Protein AF-A0A5A8D5P6-F1 (afdb_monomer)

Organism: Cafeteria roenbergensis (NCBI:txid33653)

Secondary structure (DSSP, 8-state):
--------------HHHHHHHHHHHHTT--HHHHHHHHHHHHHHHHHHHHHHHHHHHHHHHHHHHHHHHHHHHHHHHHHHHHHHHHHHHHHHHHHHHHHHHTT-----TTTHHHHHHHHTTTTTS---PPPPTT---------HHHHHHHHHHHHHHHHHHHHHHHHH-------EEEETTEEEETTEEE-TT-EEEEEETTTTEEEEEEEEEE-SSEEEEE-TTS-EEEEEHHHHHTTSEEEEETT---------------

Nearest PDB structures (foldseek):
  2xk0-assembly1_A  TM=7.389E-01  e=1.026E-01  Drosophila melanogaster
  7uwz-assembly1_A  TM=6.889E-01  e=9.667E-02  synthetic construct
  5i0i-assembly2_B  TM=6.981E-01  e=3.772E-01  Homo sapiens
  7t56-assembly1_B  TM=5.886E-01  e=3.158E-01  Acetivibrio thermocellus

Structure (mmCIF, N/CA/C/O backbone):
data_AF-A0A5A8D5P6-F1
#
_entry.id   AF-A0A5A8D5P6-F1
#
loop_
_atom_site.group_PDB
_atom_site.id
_atom_site.type_symbol
_atom_site.label_atom_id
_atom_site.label_alt_id
_atom_site.label_comp_id
_atom_site.label_asym_id
_atom_site.label_entity_id
_atom_site.label_seq_id
_atom_site.pdbx_PDB_ins_code
_atom_site.Cartn_x
_atom_site.Cartn_y
_atom_site.Cartn_z
_atom_site.occupancy
_atom_site.B_iso_or_equiv
_atom_site.auth_seq_id
_atom_site.auth_comp_id
_atom_site.auth_asym_id
_atom_site.auth_atom_id
_atom_site.pdbx_PDB_model_num
ATOM 1 N N . MET A 1 1 ? -20.744 41.069 75.148 1.00 40.16 1 MET A N 1
ATOM 2 C CA . MET A 1 1 ? -20.136 40.274 74.063 1.00 40.16 1 MET A CA 1
ATOM 3 C C . MET A 1 1 ? -21.195 39.304 73.574 1.00 40.16 1 MET A C 1
ATOM 5 O O . MET A 1 1 ? -21.496 38.358 74.284 1.00 40.16 1 MET A O 1
ATOM 9 N N . ALA A 1 2 ? -21.846 39.618 72.454 1.00 38.25 2 ALA A N 1
ATOM 10 C CA . ALA A 1 2 ? -22.869 38.768 71.854 1.00 38.25 2 ALA A CA 1
ATOM 11 C C . ALA A 1 2 ? -22.191 37.847 70.833 1.00 38.25 2 ALA A C 1
ATOM 13 O O . ALA A 1 2 ? -21.576 38.337 69.888 1.00 38.25 2 ALA A O 1
ATOM 14 N N . ALA A 1 3 ? -22.262 36.538 71.062 1.00 41.44 3 ALA A N 1
ATOM 15 C CA . ALA A 1 3 ? -21.893 35.532 70.080 1.00 41.44 3 ALA A CA 1
ATOM 16 C C . ALA A 1 3 ? -23.121 35.284 69.195 1.00 41.44 3 ALA A C 1
ATOM 18 O O . ALA A 1 3 ? -24.147 34.816 69.685 1.00 41.44 3 ALA A O 1
ATOM 19 N N . ALA A 1 4 ? -23.030 35.657 67.920 1.00 44.56 4 ALA A N 1
ATOM 20 C CA . ALA A 1 4 ? -23.986 35.235 66.909 1.00 44.56 4 ALA A CA 1
ATOM 21 C C . ALA A 1 4 ? -23.715 33.754 66.608 1.00 44.56 4 ALA A C 1
ATOM 23 O O . ALA A 1 4 ? -22.616 33.400 66.182 1.00 44.56 4 ALA A O 1
ATOM 24 N N . SER A 1 5 ? -24.686 32.894 66.907 1.00 46.31 5 SER A N 1
ATOM 25 C CA . SER A 1 5 ? -24.681 31.491 66.516 1.00 46.31 5 SER A CA 1
ATOM 26 C C . SER A 1 5 ? -25.041 31.396 65.038 1.00 46.31 5 SER A C 1
ATOM 28 O O . SER A 1 5 ? -26.172 31.657 64.636 1.00 46.31 5 SER A O 1
ATOM 30 N N . ASP A 1 6 ? -24.043 31.034 64.242 1.00 49.25 6 ASP A N 1
ATOM 31 C CA . ASP A 1 6 ? -24.182 30.665 62.839 1.00 49.25 6 ASP A CA 1
ATOM 32 C C . ASP A 1 6 ? -24.833 29.272 62.795 1.00 49.25 6 ASP A C 1
ATOM 34 O O . ASP A 1 6 ? -24.172 28.240 62.906 1.00 49.25 6 ASP A O 1
ATOM 38 N N . ALA A 1 7 ? -26.166 29.250 62.793 1.00 45.84 7 ALA A N 1
ATOM 39 C CA . ALA A 1 7 ? -26.950 28.040 62.605 1.00 45.84 7 ALA A CA 1
ATOM 40 C C . ALA A 1 7 ? -27.028 27.760 61.101 1.00 45.84 7 ALA A C 1
ATOM 42 O O . ALA A 1 7 ? -27.891 28.282 60.397 1.00 45.84 7 ALA A O 1
ATOM 43 N N . THR A 1 8 ? -26.096 26.952 60.604 1.00 46.91 8 THR A N 1
ATOM 44 C CA . THR A 1 8 ? -26.227 26.268 59.317 1.00 46.91 8 THR A CA 1
ATOM 45 C C . THR A 1 8 ? -27.379 25.272 59.419 1.00 46.91 8 THR A C 1
ATOM 47 O O . THR A 1 8 ? -27.214 24.167 59.935 1.00 46.91 8 THR A O 1
ATOM 50 N N . ASP A 1 9 ? -28.555 25.715 58.988 1.00 46.59 9 ASP A N 1
ATOM 51 C CA . ASP A 1 9 ? -29.772 24.919 58.852 1.00 46.59 9 ASP A CA 1
ATOM 52 C C . ASP A 1 9 ? -29.604 24.020 57.614 1.00 46.59 9 ASP A C 1
ATOM 54 O O . ASP A 1 9 ? -29.815 24.446 56.476 1.00 46.59 9 ASP A O 1
ATOM 58 N N . GLU A 1 10 ? -29.096 22.800 57.811 1.00 53.38 10 GLU A N 1
ATOM 59 C CA . GLU A 1 10 ? -29.098 21.791 56.751 1.00 53.38 10 GLU A CA 1
ATOM 60 C C . GLU A 1 10 ? -30.541 21.311 56.533 1.00 53.38 10 GLU A C 1
ATOM 62 O O . GLU A 1 10 ? -31.195 20.898 57.498 1.00 53.38 10 GLU A O 1
ATOM 67 N N . PRO A 1 11 ? -31.069 21.359 55.296 1.00 58.59 11 PRO A N 1
ATOM 68 C CA . PRO A 1 11 ? -32.430 20.922 55.031 1.00 58.59 11 PRO A CA 1
ATOM 69 C C . PRO A 1 11 ? -32.543 19.426 55.342 1.00 58.59 11 PRO A C 1
ATOM 71 O O . PRO A 1 11 ? -31.854 18.600 54.750 1.00 58.59 11 PRO A O 1
ATOM 74 N N . GLN A 1 12 ? -33.404 19.074 56.297 1.00 61.97 12 GLN A N 1
ATOM 75 C CA . GLN A 1 12 ? -33.714 17.678 56.586 1.00 61.97 12 GLN A CA 1
ATOM 76 C C . GLN A 1 12 ? -34.533 17.105 55.429 1.00 61.97 12 GLN A C 1
ATOM 78 O O . GLN A 1 12 ? -35.712 17.431 55.275 1.00 61.97 12 GLN A O 1
ATOM 83 N N . ASP A 1 13 ? -33.907 16.247 54.628 1.00 66.12 13 ASP A N 1
ATOM 84 C CA . ASP A 1 13 ? -34.584 15.491 53.581 1.00 66.12 13 ASP A CA 1
ATOM 85 C C . ASP A 1 13 ? -35.668 14.606 54.205 1.00 66.12 13 ASP A C 1
ATOM 87 O O . ASP A 1 13 ? -35.404 13.642 54.929 1.00 66.12 13 ASP A O 1
ATOM 91 N N . THR A 1 14 ? -36.922 14.951 53.937 1.00 80.50 14 THR A N 1
ATOM 92 C CA . THR A 1 14 ? -38.072 14.145 54.346 1.00 80.50 14 THR A CA 1
ATOM 93 C C . THR A 1 14 ? -38.314 13.024 53.338 1.00 80.50 14 THR A C 1
ATOM 95 O O . THR A 1 14 ? -37.981 13.135 52.159 1.00 80.50 14 THR A O 1
ATOM 98 N N . VAL A 1 15 ? -38.933 11.928 53.780 1.00 77.44 15 VAL A N 1
ATOM 99 C CA . VAL A 1 15 ? -39.266 10.801 52.888 1.00 77.44 15 VAL A CA 1
ATOM 100 C C . VAL A 1 15 ? -40.129 11.271 51.707 1.00 77.44 15 VAL A C 1
ATOM 102 O O . VAL A 1 15 ? -39.869 10.892 50.570 1.00 77.44 15 VAL A O 1
ATOM 105 N N . GLU A 1 16 ? -41.076 12.179 51.951 1.00 79.56 16 GLU A N 1
ATOM 106 C CA . GLU A 1 16 ? -41.949 12.749 50.917 1.00 79.56 16 GLU A CA 1
ATOM 107 C C . GLU A 1 16 ? -41.188 13.628 49.905 1.00 79.56 16 GLU A C 1
ATOM 109 O O . GLU A 1 16 ? -41.492 13.591 48.711 1.00 79.56 16 GLU A O 1
ATOM 114 N N . SER A 1 17 ? -40.165 14.384 50.336 1.00 79.31 17 SER A N 1
ATOM 115 C CA . SER A 1 17 ? -39.346 15.195 49.419 1.00 79.31 17 SER A CA 1
ATOM 116 C C . SER A 1 17 ? -38.451 14.332 48.529 1.00 79.31 17 SER A C 1
ATOM 118 O O . SER A 1 17 ? -38.326 14.609 47.336 1.00 79.31 17 SER A O 1
ATOM 120 N N . LEU A 1 18 ? -37.903 13.241 49.068 1.00 81.94 18 LEU A N 1
ATOM 121 C CA . LEU A 1 18 ? -37.112 12.275 48.299 1.00 81.94 18 LEU A CA 1
ATOM 122 C C . LEU A 1 18 ? -37.975 11.464 47.318 1.00 81.94 18 LEU A C 1
ATOM 124 O O . LEU A 1 18 ? -37.542 11.175 46.200 1.00 81.94 18 LEU A O 1
ATOM 128 N N . GLU A 1 19 ? -39.212 11.124 47.689 1.00 83.44 19 GLU A N 1
ATOM 129 C CA . GLU A 1 19 ? -40.171 10.483 46.779 1.00 83.44 19 GLU A CA 1
ATOM 130 C C . GLU A 1 19 ? -40.588 11.424 45.640 1.00 83.44 19 GLU A C 1
ATOM 132 O O . GLU A 1 19 ? -40.615 11.012 44.476 1.00 83.44 19 GLU A O 1
ATOM 137 N N . ALA A 1 20 ? -40.821 12.708 45.932 1.00 81.88 20 ALA A N 1
ATOM 138 C CA . ALA A 1 20 ? -41.094 13.716 44.912 1.00 81.88 20 ALA A CA 1
ATOM 139 C C . ALA A 1 20 ? -39.901 13.906 43.954 1.00 81.88 20 ALA A C 1
ATOM 141 O O . ALA A 1 20 ? -40.087 13.883 42.733 1.00 81.88 20 ALA A O 1
ATOM 142 N N . GLU A 1 21 ? -38.668 14.005 44.462 1.00 83.56 21 GLU A N 1
ATOM 143 C CA . GLU A 1 21 ? -37.464 14.064 43.620 1.00 83.56 21 GLU A CA 1
ATOM 144 C C . GLU A 1 21 ? -37.303 12.821 42.744 1.00 83.56 21 GLU A C 1
ATOM 146 O O . GLU A 1 21 ? -37.007 12.936 41.550 1.00 83.56 21 GLU A O 1
ATOM 151 N N . ARG A 1 22 ? -37.564 11.631 43.295 1.00 85.69 22 ARG A N 1
ATOM 152 C CA . ARG A 1 22 ? -37.532 10.382 42.533 1.00 85.69 22 ARG A CA 1
ATOM 153 C C . ARG A 1 22 ? -38.510 10.417 41.358 1.00 85.69 22 ARG A C 1
ATOM 155 O O . ARG A 1 22 ? -38.121 10.053 40.249 1.00 85.69 22 ARG A O 1
ATOM 162 N N . THR A 1 23 ? -39.739 10.898 41.553 1.00 86.50 23 THR A N 1
ATOM 163 C CA . THR A 1 23 ? -40.704 11.015 40.443 1.00 86.50 23 THR A CA 1
ATOM 164 C C . THR A 1 23 ? -40.249 12.010 39.369 1.00 86.50 23 THR A C 1
ATOM 166 O O . THR A 1 23 ? -40.411 11.740 38.180 1.00 86.50 23 THR A O 1
ATOM 169 N N . LEU A 1 24 ? -39.603 13.120 39.748 1.00 86.00 24 LEU A N 1
ATOM 170 C CA . LEU A 1 24 ? -39.031 14.091 38.803 1.00 86.00 24 LEU A CA 1
ATOM 171 C C . LEU A 1 24 ? -37.843 13.514 38.016 1.00 86.00 24 LEU A C 1
ATOM 173 O O . LEU A 1 24 ? -37.639 13.854 36.846 1.00 86.00 24 LEU A O 1
ATOM 177 N N . ILE A 1 25 ? -37.055 12.640 38.643 1.00 85.62 25 ILE A N 1
ATOM 178 C CA . ILE A 1 25 ? -35.967 11.896 37.999 1.00 85.62 25 ILE A CA 1
ATOM 179 C C . ILE A 1 25 ? -36.533 10.877 37.008 1.00 85.62 25 ILE A C 1
ATOM 181 O O . ILE A 1 25 ? -36.090 10.846 35.860 1.00 85.62 25 ILE A O 1
ATOM 185 N N . GLU A 1 26 ? -37.536 10.093 37.413 1.00 86.69 26 GLU A N 1
ATOM 186 C CA . GLU A 1 26 ? -38.197 9.097 36.557 1.00 86.69 26 GLU A CA 1
ATOM 187 C C . GLU A 1 26 ? -38.890 9.753 35.348 1.00 86.69 26 GLU A C 1
ATOM 189 O O . GLU A 1 26 ? -38.854 9.216 34.243 1.00 86.69 26 GLU A O 1
ATOM 194 N N . GLN A 1 27 ? -39.440 10.959 35.519 1.00 88.81 27 GLN A N 1
ATOM 195 C CA . GLN A 1 27 ? -40.012 11.765 34.434 1.00 88.81 27 GLN A CA 1
ATOM 196 C C . GLN A 1 27 ? -38.957 12.526 33.605 1.00 88.81 27 GLN A C 1
ATOM 198 O O . GLN A 1 27 ? -39.301 13.188 32.623 1.00 88.81 27 GLN A O 1
ATOM 203 N N . GLY A 1 28 ? -37.674 12.483 33.989 1.00 81.12 28 GLY A N 1
ATOM 204 C CA . GLY A 1 28 ? -36.578 13.177 33.302 1.00 81.12 28 GLY A CA 1
ATOM 205 C C . GLY A 1 28 ? -36.645 14.709 33.378 1.00 81.12 28 GLY A C 1
ATOM 206 O O . GLY A 1 28 ? -35.972 15.412 32.618 1.00 81.12 28 GLY A O 1
ATOM 207 N N . THR A 1 29 ? -37.467 15.259 34.272 1.00 88.50 29 THR A N 1
ATOM 208 C CA . THR A 1 29 ? -37.658 16.706 34.445 1.00 88.50 29 THR A CA 1
ATOM 209 C C . THR A 1 29 ? -36.761 17.297 35.528 1.00 88.50 29 THR A C 1
ATOM 211 O O . THR A 1 29 ? -36.649 18.523 35.614 1.00 88.50 29 THR A O 1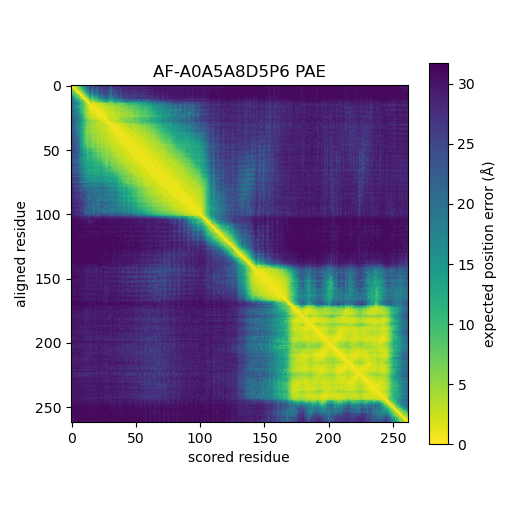
ATOM 214 N N . HIS A 1 30 ? -36.068 16.446 36.290 1.00 92.12 30 HIS A N 1
ATOM 215 C CA . HIS A 1 30 ? -35.173 16.856 37.363 1.00 92.12 30 HIS A CA 1
ATOM 216 C C . HIS A 1 30 ? -34.088 17.846 36.875 1.00 92.12 30 HIS A C 1
ATOM 218 O O . HIS A 1 30 ? -33.404 17.586 35.872 1.00 92.12 30 HIS A O 1
ATOM 224 N N . PRO A 1 31 ? -33.884 18.984 37.567 1.00 85.75 31 PRO A N 1
ATOM 225 C CA . PRO A 1 31 ? -33.037 20.078 37.090 1.00 85.75 31 PRO A CA 1
ATOM 226 C C . PRO A 1 31 ? -31.567 19.678 36.909 1.00 85.75 31 PRO A C 1
ATOM 228 O O . PRO A 1 31 ? -30.951 20.056 35.911 1.00 85.75 31 PRO A O 1
ATOM 231 N N . THR A 1 32 ? -31.007 18.858 37.806 1.00 87.12 32 THR A N 1
ATOM 232 C CA . THR A 1 32 ? -29.615 18.382 37.675 1.00 87.12 32 THR A CA 1
ATOM 233 C C . THR A 1 32 ? -29.432 17.410 36.506 1.00 87.12 32 THR A C 1
ATOM 235 O O . THR A 1 32 ? -28.401 17.453 35.832 1.00 87.12 32 THR A O 1
ATOM 238 N N . LEU A 1 33 ? -30.438 16.579 36.207 1.00 85.81 33 LEU A N 1
ATOM 239 C CA . LEU A 1 33 ? -30.432 15.685 35.045 1.00 85.81 33 LEU A CA 1
ATOM 240 C C . LEU A 1 33 ? -30.500 16.480 33.745 1.00 85.81 33 LEU A C 1
ATOM 242 O O . LEU A 1 33 ? -29.704 16.231 32.845 1.00 85.81 33 LEU A O 1
ATOM 246 N N . ARG A 1 34 ? -31.378 17.486 33.668 1.00 88.06 34 ARG A N 1
ATOM 247 C CA . ARG A 1 34 ? -31.458 18.392 32.510 1.00 88.06 34 ARG A CA 1
ATOM 248 C C . ARG A 1 34 ? -30.165 19.173 32.295 1.00 88.06 34 ARG A C 1
ATOM 250 O O . ARG A 1 34 ? -29.722 19.310 31.157 1.00 88.06 34 ARG A O 1
ATOM 257 N N . ALA A 1 35 ? -29.542 19.657 33.370 1.00 89.19 35 ALA A N 1
ATOM 258 C CA . ALA A 1 35 ? -28.254 20.339 33.289 1.00 89.19 35 ALA A CA 1
ATOM 259 C C . ALA A 1 35 ? -27.159 19.409 32.740 1.00 89.19 35 ALA A C 1
ATOM 261 O O . ALA A 1 35 ? -26.451 19.784 31.807 1.00 89.19 35 ALA A O 1
ATOM 262 N N . ARG A 1 36 ? -27.068 18.169 33.242 1.00 89.69 36 ARG A N 1
ATOM 263 C CA . ARG A 1 36 ? -26.117 17.169 32.727 1.00 89.69 36 ARG A CA 1
ATOM 264 C C . ARG A 1 36 ? -26.411 16.756 31.286 1.00 89.69 36 ARG A C 1
ATOM 266 O O . ARG A 1 36 ? -25.478 16.642 30.501 1.00 89.69 36 ARG A O 1
ATOM 273 N N . ALA A 1 37 ? -27.678 16.577 30.918 1.00 89.06 37 ALA A N 1
ATOM 274 C CA . ALA A 1 37 ? -28.074 16.234 29.553 1.00 89.06 37 ALA A CA 1
ATOM 275 C C . ALA A 1 37 ? -27.603 17.291 28.542 1.00 89.06 37 ALA A C 1
ATOM 277 O O . ALA A 1 37 ? -27.020 16.936 27.523 1.00 89.06 37 ALA A O 1
ATOM 278 N N . ARG A 1 38 ? -27.742 18.584 28.869 1.00 92.50 38 ARG A N 1
ATOM 279 C CA . ARG A 1 38 ? -27.232 19.685 28.031 1.00 92.50 38 ARG A CA 1
ATOM 280 C C . ARG A 1 38 ? -25.712 19.657 27.872 1.00 92.50 38 ARG A C 1
ATOM 282 O O . ARG A 1 38 ? -25.208 19.910 26.782 1.00 92.50 38 ARG A O 1
ATOM 289 N N . VAL A 1 39 ? -24.978 19.339 28.940 1.00 93.12 39 VAL A N 1
ATOM 290 C CA . VAL A 1 39 ? -23.515 19.185 28.870 1.00 93.12 39 VAL A CA 1
ATOM 291 C C . VAL A 1 39 ? -23.148 18.023 27.948 1.00 93.12 39 VAL A C 1
ATOM 293 O O . VAL A 1 39 ? -22.302 18.188 27.074 1.00 93.12 39 VAL A O 1
ATOM 296 N N . PHE A 1 40 ? -23.827 16.879 28.068 1.00 93.75 40 PHE A N 1
ATOM 297 C CA . PHE A 1 40 ? -23.598 15.739 27.179 1.00 93.75 40 PHE A CA 1
ATOM 298 C C . PHE A 1 40 ? -23.946 16.034 25.719 1.00 93.75 40 PHE A C 1
ATOM 300 O O . PHE A 1 40 ? -23.223 15.596 24.826 1.00 93.75 40 PHE A O 1
ATOM 307 N N . GLU A 1 41 ? -25.015 16.783 25.455 1.00 93.62 41 GLU A N 1
ATOM 308 C CA . GLU A 1 41 ? -25.353 17.239 24.104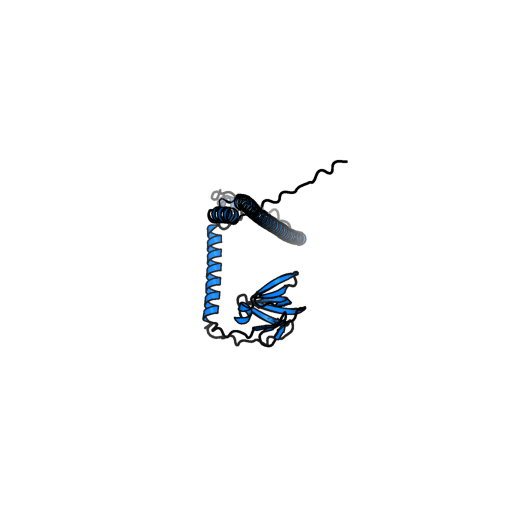 1.00 93.62 41 GLU A CA 1
ATOM 309 C C . GLU A 1 41 ? -24.256 18.135 23.528 1.00 93.62 41 GLU A C 1
ATOM 311 O O . GLU A 1 41 ? -23.808 17.910 22.404 1.00 93.62 41 GLU A O 1
ATOM 316 N N . HIS A 1 42 ? -23.762 19.092 24.315 1.00 94.12 42 HIS A N 1
ATOM 317 C CA . HIS A 1 42 ? -22.677 19.973 23.896 1.00 94.12 42 HIS A CA 1
ATOM 318 C C . HIS A 1 42 ? -21.373 19.199 23.640 1.00 94.12 42 HIS A C 1
ATOM 320 O O . HIS A 1 42 ? -20.706 19.412 22.628 1.00 94.12 42 HIS A O 1
ATOM 326 N N . GLU A 1 43 ? -21.010 18.256 24.513 1.00 92.75 43 GLU A N 1
ATOM 327 C CA . GLU A 1 43 ? -19.848 17.385 24.304 1.00 92.75 43 GLU A CA 1
ATOM 328 C C . GLU A 1 43 ? -19.998 16.502 23.064 1.00 92.75 43 GLU A C 1
ATOM 330 O O . GLU A 1 43 ? -19.036 16.308 22.317 1.00 92.75 43 GLU A O 1
ATOM 335 N N . ARG A 1 44 ? -21.196 15.956 22.833 1.00 94.69 44 ARG A N 1
ATOM 336 C CA . ARG A 1 44 ? -21.491 15.156 21.645 1.00 94.69 44 ARG A CA 1
ATOM 337 C C . ARG A 1 44 ? -21.326 15.991 20.380 1.00 94.69 44 ARG A C 1
ATOM 339 O O . ARG A 1 44 ? -20.691 15.511 19.442 1.00 94.69 44 ARG A O 1
ATOM 346 N N . GLN A 1 45 ? -21.851 17.215 20.370 1.00 93.31 45 GLN A N 1
ATOM 347 C CA . GLN A 1 45 ? -21.724 18.120 19.232 1.00 93.31 45 GLN A CA 1
ATOM 348 C C . GLN A 1 45 ? -20.257 18.483 18.978 1.00 93.31 45 GLN A C 1
ATOM 350 O O . GLN A 1 45 ? -19.768 18.296 17.870 1.00 93.31 45 GLN A O 1
ATOM 355 N N . ALA A 1 46 ? -19.508 18.851 20.021 1.00 92.81 46 ALA A N 1
ATOM 356 C CA . ALA A 1 46 ? -18.085 19.160 19.897 1.00 92.81 46 ALA A CA 1
ATOM 357 C C . ALA A 1 46 ? -17.258 17.973 19.359 1.00 92.81 46 ALA A C 1
ATOM 359 O O . ALA A 1 46 ? -16.309 18.160 18.594 1.00 92.81 46 ALA A O 1
ATOM 360 N N . ARG A 1 47 ? -17.607 16.731 19.733 1.00 90.81 47 ARG A N 1
ATOM 361 C CA . ARG A 1 47 ? -16.969 15.526 19.174 1.00 90.81 47 ARG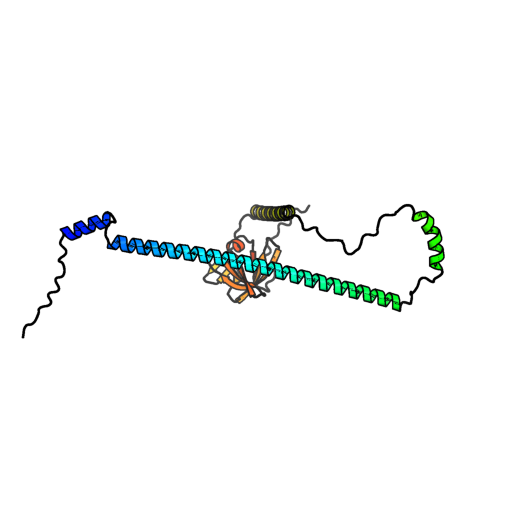 A CA 1
ATOM 362 C C . ARG A 1 47 ? -17.324 15.312 17.705 1.00 90.81 47 ARG A C 1
ATOM 364 O O . ARG A 1 47 ? -16.445 14.899 16.952 1.00 90.81 47 ARG A O 1
ATOM 371 N N . ALA A 1 48 ? -18.568 15.577 17.309 1.00 91.19 48 ALA A N 1
ATOM 372 C CA . ALA A 1 48 ? -18.990 15.498 15.913 1.00 91.19 48 ALA A CA 1
ATOM 373 C C . ALA A 1 48 ? -18.233 16.524 15.054 1.00 91.19 48 ALA A C 1
ATOM 375 O O . ALA A 1 48 ? -17.579 16.137 14.088 1.00 91.19 48 ALA A O 1
ATOM 376 N N . ASP A 1 49 ? -18.193 17.786 15.486 1.00 92.62 49 ASP A N 1
ATOM 377 C CA . ASP A 1 49 ? -17.498 18.864 14.772 1.00 92.62 49 ASP A CA 1
ATOM 378 C C . ASP A 1 49 ? -15.992 18.572 14.633 1.00 92.62 49 ASP A C 1
ATOM 380 O O . ASP A 1 49 ? -15.389 18.770 13.574 1.00 92.62 49 ASP A O 1
ATOM 384 N N . LYS A 1 50 ? -15.369 18.025 15.688 1.00 89.38 50 LYS A N 1
ATOM 385 C CA . LYS A 1 50 ? -13.965 17.590 15.650 1.00 89.38 50 LYS A CA 1
ATOM 386 C C . LYS A 1 50 ? -13.737 16.464 14.636 1.00 89.38 50 LYS A C 1
ATOM 388 O O . LYS A 1 50 ? -12.737 16.495 13.919 1.00 89.38 50 LYS A O 1
ATOM 393 N N . ALA A 1 51 ? -14.630 15.475 14.583 1.00 89.50 51 ALA A N 1
ATOM 394 C CA . ALA A 1 51 ? -14.526 14.363 13.640 1.00 89.50 51 ALA A CA 1
ATOM 395 C C . ALA A 1 51 ? -14.676 14.835 12.183 1.00 89.50 51 ALA A C 1
ATOM 397 O O . ALA A 1 51 ? -13.939 14.376 11.307 1.00 89.50 51 ALA A O 1
ATOM 398 N N . ASP A 1 52 ? -15.570 15.792 11.930 1.00 92.12 52 ASP A N 1
ATOM 399 C CA . ASP A 1 52 ? -15.744 16.392 10.607 1.00 92.12 52 ASP A CA 1
ATOM 400 C C . ASP A 1 52 ? -14.510 17.187 10.172 1.00 92.12 52 ASP A C 1
ATOM 402 O O . ASP A 1 52 ? -14.051 17.047 9.035 1.00 92.12 52 ASP A O 1
ATOM 406 N N . LEU A 1 53 ? -13.908 17.958 11.081 1.00 92.25 53 LEU A N 1
ATOM 407 C CA . LEU A 1 53 ? -12.676 18.695 10.801 1.00 92.25 53 LEU A CA 1
ATOM 408 C C . LEU A 1 53 ? -11.499 17.749 10.517 1.00 92.25 53 LEU A C 1
ATOM 410 O O . LEU A 1 53 ? -10.734 17.966 9.576 1.00 92.25 53 LEU A O 1
ATOM 414 N N . GLU A 1 54 ? -11.385 16.653 11.271 1.00 91.69 54 GLU A N 1
ATOM 415 C CA . GLU A 1 54 ? -10.376 15.620 11.022 1.00 91.69 54 GLU A CA 1
ATOM 416 C C . GLU A 1 54 ? -10.571 14.959 9.650 1.00 91.69 54 GLU A C 1
ATOM 418 O O . GLU A 1 54 ? -9.604 14.738 8.915 1.00 91.69 54 GLU A O 1
ATOM 423 N N . ARG A 1 55 ? -11.823 14.684 9.264 1.00 92.00 55 ARG A N 1
ATOM 424 C CA . ARG A 1 55 ? -12.155 14.157 7.936 1.00 92.00 55 ARG A CA 1
ATOM 425 C C . ARG A 1 55 ? -11.753 15.134 6.833 1.00 92.00 55 ARG A C 1
ATOM 427 O O . ARG A 1 55 ? -11.116 14.712 5.868 1.00 92.00 55 ARG A O 1
ATOM 434 N N . GLN A 1 56 ? -12.095 16.414 6.964 1.00 93.00 56 GLN A N 1
ATOM 435 C CA . GLN A 1 56 ? -11.720 17.443 5.988 1.00 93.00 56 GLN A CA 1
ATOM 436 C C . GLN A 1 56 ? -10.199 17.540 5.838 1.00 93.00 56 GLN A C 1
ATOM 438 O O . GLN A 1 56 ? -9.688 17.594 4.718 1.00 93.00 56 GLN A O 1
ATOM 443 N N . TRP A 1 57 ? -9.468 17.493 6.953 1.00 94.00 57 TRP A N 1
ATOM 444 C CA . TRP A 1 57 ? -8.011 17.549 6.934 1.00 94.00 57 TRP A CA 1
ATOM 445 C C . TRP A 1 57 ? -7.394 16.327 6.246 1.00 94.00 57 TRP A C 1
ATOM 447 O O . TRP A 1 57 ? -6.533 16.481 5.383 1.00 94.00 57 TRP A O 1
ATOM 457 N N . LYS A 1 58 ? -7.895 15.120 6.533 1.00 89.25 58 LYS A N 1
ATOM 458 C CA . LYS A 1 58 ? -7.464 13.886 5.855 1.00 89.25 58 LYS A CA 1
ATOM 459 C C . LYS A 1 58 ? -7.673 13.947 4.342 1.00 89.25 58 LYS A C 1
ATOM 461 O O . LYS A 1 58 ? -6.783 13.556 3.593 1.00 89.25 58 LYS A O 1
ATOM 466 N N . VAL A 1 59 ? -8.819 14.462 3.892 1.00 93.25 59 VAL A N 1
ATOM 467 C CA . VAL A 1 59 ? -9.100 14.646 2.457 1.00 93.25 59 VAL A CA 1
ATOM 468 C C . VAL A 1 59 ? -8.136 15.656 1.837 1.00 93.25 59 VAL A C 1
ATOM 470 O O . VAL A 1 59 ? -7.592 15.400 0.765 1.00 93.25 59 VAL A O 1
ATOM 473 N N . LYS A 1 60 ? -7.877 16.778 2.517 1.00 95.12 60 LYS A N 1
ATOM 474 C CA . LYS A 1 60 ? -6.935 17.795 2.039 1.00 95.12 60 LYS A CA 1
ATOM 475 C C . LYS A 1 60 ? -5.522 17.228 1.876 1.00 95.12 60 LYS A C 1
ATOM 477 O O . LYS A 1 60 ? -4.937 17.384 0.811 1.00 95.12 60 LYS A O 1
ATOM 482 N N . VAL A 1 61 ? -5.020 16.516 2.886 1.00 93.00 61 VAL A N 1
ATOM 483 C CA . VAL A 1 61 ? -3.693 15.880 2.844 1.00 93.00 61 VAL A CA 1
ATOM 484 C C . VAL A 1 61 ? -3.613 14.845 1.720 1.00 93.00 61 VAL A C 1
ATOM 486 O O . VAL A 1 61 ? -2.629 14.815 0.989 1.00 93.00 61 VAL A O 1
ATOM 489 N N . ALA A 1 62 ? -4.652 14.025 1.532 1.00 91.00 62 ALA A N 1
ATOM 490 C CA . ALA A 1 62 ? -4.684 13.051 0.441 1.00 91.00 62 ALA A CA 1
ATOM 491 C C . ALA A 1 62 ? -4.606 13.724 -0.940 1.00 91.00 62 ALA A C 1
ATOM 493 O O . ALA A 1 62 ? -3.844 13.279 -1.796 1.00 91.00 62 ALA A O 1
ATOM 494 N N . ASN A 1 63 ? -5.341 14.823 -1.139 1.00 92.81 63 ASN A N 1
ATOM 495 C CA . ASN A 1 63 ? -5.299 15.586 -2.387 1.00 92.81 63 ASN A CA 1
ATOM 496 C C . ASN A 1 63 ? -3.925 16.234 -2.622 1.00 92.81 63 ASN A C 1
ATOM 498 O O . ASN A 1 63 ? -3.421 16.208 -3.742 1.00 92.81 63 ASN A O 1
ATOM 502 N N . GLU A 1 64 ? -3.306 16.793 -1.580 1.00 94.31 64 GLU A N 1
ATOM 503 C CA . GLU A 1 64 ? -1.967 17.387 -1.668 1.00 94.31 64 GLU A CA 1
ATOM 504 C C . GLU A 1 64 ? -0.900 16.338 -2.012 1.00 94.31 64 GLU A C 1
ATOM 506 O O . GLU A 1 64 ? -0.056 16.593 -2.872 1.00 94.31 64 GLU A O 1
ATOM 511 N N . MET A 1 65 ? -0.967 15.141 -1.416 1.00 94.12 65 MET A N 1
ATOM 512 C CA . MET A 1 65 ? -0.056 14.042 -1.758 1.00 94.12 65 MET A CA 1
ATOM 513 C C . MET A 1 65 ? -0.247 13.565 -3.198 1.00 94.12 65 MET A C 1
ATOM 515 O O . MET A 1 65 ? 0.736 13.428 -3.922 1.00 94.12 65 MET A O 1
ATOM 519 N N . ALA A 1 66 ? -1.493 13.385 -3.644 1.00 93.38 66 ALA A N 1
ATOM 520 C CA . ALA A 1 66 ? -1.776 12.998 -5.025 1.00 93.38 66 ALA A CA 1
ATOM 521 C C . ALA A 1 66 ? -1.230 14.033 -6.024 1.00 93.38 66 ALA A C 1
ATOM 523 O O . ALA A 1 66 ? -0.614 13.676 -7.027 1.00 93.38 66 ALA A O 1
ATOM 524 N N . GLN A 1 67 ? -1.389 15.328 -5.734 1.00 95.00 67 GLN A N 1
ATOM 525 C CA . GLN A 1 67 ? -0.839 16.383 -6.583 1.00 95.00 67 GLN A CA 1
ATOM 526 C C . GLN A 1 67 ? 0.697 16.389 -6.582 1.00 95.00 67 GLN A C 1
ATOM 528 O O . GLN A 1 67 ? 1.311 16.626 -7.624 1.00 95.00 67 GLN A O 1
ATOM 533 N N . ALA A 1 68 ? 1.326 16.123 -5.435 1.00 94.19 68 ALA A N 1
ATOM 534 C CA . ALA A 1 68 ? 2.777 16.009 -5.342 1.00 94.19 68 ALA A CA 1
ATOM 535 C C . ALA A 1 68 ? 3.311 14.834 -6.179 1.00 94.19 68 ALA A C 1
ATOM 537 O O . ALA A 1 68 ? 4.303 15.005 -6.886 1.00 94.19 68 ALA A O 1
ATOM 538 N N . GLU A 1 69 ? 2.631 13.683 -6.168 1.00 94.25 69 GLU A N 1
ATOM 539 C CA . GLU A 1 69 ? 2.981 12.527 -7.005 1.00 94.25 69 GLU A CA 1
ATOM 540 C C . GLU A 1 69 ? 2.838 12.830 -8.499 1.00 94.25 69 GLU A C 1
ATOM 542 O O . GLU A 1 69 ? 3.746 12.521 -9.271 1.00 94.25 69 GLU A O 1
ATOM 547 N N . ILE A 1 70 ? 1.755 13.500 -8.911 1.00 93.94 70 ILE A N 1
ATOM 548 C CA . ILE A 1 70 ? 1.565 13.935 -10.305 1.00 93.94 70 ILE A CA 1
ATOM 549 C C . ILE A 1 70 ? 2.715 14.850 -10.743 1.00 93.94 70 ILE A C 1
ATOM 551 O O . ILE A 1 70 ? 3.295 14.656 -11.813 1.00 93.94 70 ILE A O 1
ATOM 555 N N . ASN A 1 71 ? 3.081 15.824 -9.907 1.00 95.19 71 ASN A N 1
ATOM 556 C CA . ASN A 1 71 ? 4.167 16.751 -10.212 1.00 95.19 71 ASN A CA 1
ATOM 557 C C . ASN A 1 71 ? 5.527 16.035 -10.279 1.00 95.19 71 ASN A C 1
ATOM 559 O O . ASN A 1 71 ? 6.329 16.327 -11.165 1.00 95.19 71 ASN A O 1
ATOM 563 N N . ALA A 1 72 ? 5.786 15.085 -9.376 1.00 94.00 72 ALA A N 1
ATOM 564 C CA . ALA A 1 72 ? 7.012 14.290 -9.382 1.00 94.00 72 ALA A CA 1
ATOM 565 C C . ALA A 1 72 ? 7.107 13.398 -10.631 1.00 94.00 72 ALA A C 1
ATOM 567 O O . ALA A 1 72 ? 8.165 13.321 -11.256 1.00 94.00 72 ALA A O 1
ATOM 568 N N . ALA A 1 73 ? 5.998 12.773 -11.035 1.00 92.19 73 ALA A N 1
ATOM 569 C CA . ALA A 1 73 ? 5.930 11.972 -12.253 1.00 92.19 73 ALA A CA 1
ATOM 570 C C . ALA A 1 73 ? 6.178 12.823 -13.509 1.00 92.19 73 ALA A C 1
ATOM 572 O O . ALA A 1 73 ? 6.951 12.416 -14.377 1.00 92.19 73 ALA A O 1
ATOM 573 N N . ALA A 1 74 ? 5.591 14.023 -13.583 1.00 93.81 74 ALA A N 1
ATOM 574 C CA . ALA A 1 74 ? 5.836 14.962 -14.677 1.00 93.81 74 ALA A CA 1
ATOM 575 C C . ALA A 1 74 ? 7.319 15.365 -14.760 1.00 93.81 74 ALA A C 1
ATOM 577 O O . ALA A 1 74 ? 7.925 15.274 -15.825 1.00 93.81 74 ALA A O 1
ATOM 578 N N . GLN A 1 75 ? 7.944 15.705 -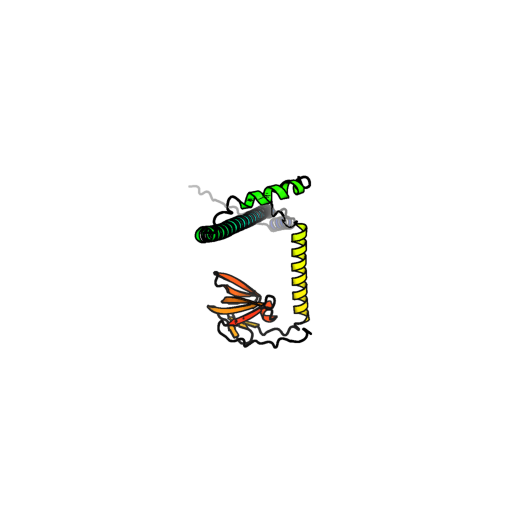13.628 1.00 94.56 75 GLN A N 1
ATOM 579 C CA . GLN A 1 75 ? 9.373 16.041 -13.582 1.00 94.56 75 GLN A CA 1
ATOM 580 C C . GLN A 1 75 ? 10.268 14.870 -14.010 1.00 94.56 75 GLN A C 1
ATOM 582 O O . GLN A 1 75 ? 11.245 15.068 -14.734 1.00 94.56 75 GLN A O 1
ATOM 587 N N . ALA A 1 76 ? 9.944 13.645 -13.586 1.00 94.69 76 ALA A N 1
ATOM 588 C CA . ALA A 1 76 ? 10.682 12.450 -13.988 1.00 94.69 76 ALA A CA 1
ATOM 589 C C . ALA A 1 76 ? 10.567 12.189 -15.499 1.00 94.69 76 ALA A C 1
ATOM 591 O O . ALA A 1 76 ? 11.551 11.819 -16.146 1.00 94.69 76 ALA A O 1
ATOM 592 N N . PHE A 1 77 ? 9.384 12.417 -16.072 1.00 95.25 77 PHE A N 1
ATOM 593 C CA . PHE A 1 77 ? 9.152 12.305 -17.507 1.00 95.25 77 PHE A CA 1
ATOM 594 C C . PHE A 1 77 ? 9.949 13.349 -18.297 1.00 95.25 77 PHE A C 1
ATOM 596 O O . PHE A 1 77 ? 10.685 12.983 -19.216 1.00 95.25 77 PHE A O 1
ATOM 603 N N . ASP A 1 78 ? 9.894 14.618 -17.889 1.00 95.44 78 ASP A N 1
ATOM 604 C CA . ASP A 1 78 ? 10.652 15.701 -18.525 1.00 95.44 78 ASP A CA 1
ATOM 605 C C . ASP A 1 78 ? 12.164 15.443 -18.460 1.00 95.44 78 ASP A C 1
ATOM 607 O O . ASP A 1 78 ? 12.879 15.610 -19.452 1.00 95.44 78 ASP A O 1
ATOM 611 N N . ALA A 1 79 ? 12.661 14.947 -17.322 1.00 94.94 79 ALA A N 1
ATOM 612 C CA . ALA A 1 79 ? 14.058 14.550 -17.169 1.00 94.94 79 ALA A CA 1
ATOM 613 C C . ALA A 1 79 ? 14.440 13.379 -18.095 1.00 94.94 79 ALA A C 1
ATOM 615 O O . ALA A 1 79 ? 15.531 13.372 -18.675 1.00 94.94 79 ALA A O 1
ATOM 616 N N . SER A 1 80 ? 13.545 12.403 -18.275 1.00 95.25 80 SER A N 1
ATOM 617 C CA . SER A 1 80 ? 13.745 11.282 -19.199 1.00 95.25 80 SER A CA 1
ATOM 618 C C . SER A 1 80 ? 13.804 11.754 -20.655 1.00 95.25 80 SER A C 1
ATOM 620 O O . SER A 1 80 ? 14.727 11.378 -21.383 1.00 95.25 80 SER A O 1
ATOM 622 N N . ILE A 1 81 ? 12.900 12.653 -21.064 1.00 95.38 81 ILE A N 1
ATOM 623 C CA . ILE A 1 81 ? 12.925 13.276 -22.395 1.00 95.38 81 ILE A CA 1
ATOM 624 C C . ILE A 1 81 ? 14.223 14.055 -22.599 1.00 95.38 81 ILE A C 1
ATOM 626 O O . ILE A 1 81 ? 14.889 13.883 -23.622 1.00 95.38 81 ILE A O 1
ATOM 630 N N . ALA A 1 82 ? 14.626 14.882 -21.634 1.00 95.00 82 ALA A N 1
ATOM 631 C CA . ALA A 1 82 ? 15.873 15.640 -21.715 1.00 95.00 82 ALA A CA 1
ATOM 632 C C . ALA A 1 82 ? 17.097 14.710 -21.850 1.00 95.00 82 ALA A C 1
ATOM 634 O O . ALA A 1 82 ? 18.017 14.971 -22.627 1.00 95.00 82 ALA A O 1
ATOM 635 N N . SER A 1 83 ? 17.092 13.573 -21.149 1.00 95.62 83 SER A N 1
ATOM 636 C CA . SER A 1 83 ? 18.145 12.560 -21.261 1.00 95.62 83 SER A CA 1
ATOM 637 C C . SER A 1 83 ? 18.153 11.883 -22.635 1.00 95.62 83 SER A C 1
ATOM 639 O O . SER A 1 83 ? 19.206 11.771 -23.268 1.00 95.62 83 SER A O 1
ATOM 641 N N . ALA A 1 84 ? 16.988 11.454 -23.125 1.00 94.00 84 ALA A N 1
ATOM 642 C CA . ALA A 1 84 ? 16.845 10.792 -24.419 1.00 94.00 84 ALA A CA 1
ATOM 643 C C . ALA A 1 84 ? 17.228 11.720 -25.582 1.00 94.00 84 ALA A C 1
ATOM 645 O O . ALA A 1 84 ? 17.997 11.327 -26.459 1.00 94.00 84 ALA A O 1
ATOM 646 N N . THR A 1 85 ? 16.769 12.972 -25.550 1.00 93.94 85 THR A N 1
ATOM 647 C CA . THR A 1 85 ? 17.130 13.996 -26.542 1.00 93.94 85 THR A CA 1
ATOM 648 C C . THR A 1 85 ? 18.629 14.277 -26.529 1.00 93.94 85 THR A C 1
ATOM 650 O O . THR A 1 85 ? 19.252 14.281 -27.588 1.00 93.94 85 THR A O 1
ATOM 653 N N . SER A 1 86 ? 19.251 14.407 -25.351 1.00 95.50 86 SER A N 1
ATOM 654 C CA . SER A 1 86 ? 20.707 14.567 -25.242 1.00 95.50 86 SER A CA 1
ATOM 655 C C . SER A 1 86 ? 21.476 13.378 -25.830 1.00 95.50 86 SER A C 1
ATOM 657 O O . SER A 1 86 ? 22.483 13.578 -26.510 1.00 95.50 86 SER A O 1
ATOM 659 N N . LYS A 1 87 ? 21.009 12.140 -25.612 1.00 95.38 87 LYS A N 1
ATOM 660 C CA . LYS A 1 87 ? 21.623 10.936 -26.199 1.00 95.38 87 LYS A CA 1
ATOM 661 C C . LYS A 1 87 ? 21.522 10.930 -27.724 1.00 95.38 87 LYS A C 1
ATOM 663 O O . LYS A 1 87 ? 22.535 10.721 -28.384 1.00 95.38 87 LYS A O 1
ATOM 668 N N . LEU A 1 88 ? 20.339 11.213 -28.271 1.00 94.19 88 LEU A N 1
ATOM 669 C CA . LEU A 1 88 ? 20.118 11.265 -29.719 1.00 94.19 88 LEU A CA 1
ATOM 670 C C . LEU A 1 88 ? 20.945 12.368 -30.387 1.00 94.19 88 LEU A C 1
ATOM 672 O O . LEU A 1 88 ? 21.530 12.137 -31.442 1.00 94.19 88 LEU A O 1
ATOM 676 N N . LEU A 1 89 ? 21.045 13.547 -29.764 1.00 94.31 89 LEU A N 1
ATOM 677 C CA . LEU A 1 89 ? 21.889 14.634 -30.266 1.00 94.31 89 LEU A CA 1
ATOM 678 C C . LEU A 1 89 ? 23.365 14.229 -30.295 1.00 94.31 89 LEU A C 1
ATOM 680 O O . LEU A 1 89 ? 24.020 14.416 -31.314 1.00 94.31 89 LEU A O 1
ATOM 684 N N . LYS A 1 90 ? 23.871 13.591 -29.232 1.00 95.19 90 LYS A N 1
ATOM 685 C CA . LYS A 1 90 ? 25.252 13.084 -29.198 1.00 95.19 90 LYS A CA 1
ATOM 686 C C . LYS A 1 90 ? 25.519 12.032 -30.275 1.00 95.19 90 LYS A C 1
ATOM 688 O O . LYS A 1 90 ? 26.592 12.042 -30.870 1.00 95.19 90 LYS A O 1
ATOM 693 N N . GLU A 1 91 ? 24.565 11.139 -30.526 1.00 94.75 91 GLU A N 1
ATOM 694 C CA . GLU A 1 91 ? 24.673 10.126 -31.583 1.00 94.75 91 GLU A CA 1
ATOM 695 C C . GLU A 1 91 ? 24.644 10.754 -32.988 1.00 94.75 91 GLU A C 1
ATOM 697 O O . GLU A 1 91 ? 25.381 10.338 -33.884 1.00 94.75 91 GLU A O 1
ATOM 702 N N . LEU A 1 92 ? 23.826 11.788 -33.200 1.00 94.25 92 LEU A N 1
ATOM 703 C CA . LEU A 1 92 ? 23.834 12.549 -34.449 1.00 94.25 92 LEU A CA 1
ATOM 704 C C . LEU A 1 92 ? 25.152 13.301 -34.643 1.00 94.25 92 LEU A C 1
ATOM 706 O O . LEU A 1 92 ? 25.720 13.252 -35.734 1.00 94.25 92 LEU A O 1
ATOM 710 N N . ASP A 1 93 ? 25.662 13.947 -33.596 1.00 93.88 93 ASP A N 1
ATOM 711 C CA . ASP A 1 93 ? 26.936 14.662 -33.637 1.00 93.88 93 ASP A CA 1
ATOM 712 C C . ASP A 1 93 ? 28.106 13.713 -33.926 1.00 93.88 93 ASP A C 1
ATOM 714 O O . ASP A 1 93 ? 28.973 14.045 -34.739 1.00 93.88 93 ASP A O 1
ATOM 718 N N . SER A 1 94 ? 28.113 12.508 -33.340 1.00 91.94 94 SER A N 1
ATOM 719 C CA . SER A 1 94 ? 29.140 11.500 -33.626 1.00 91.94 94 SER A CA 1
ATOM 720 C C . SER A 1 94 ? 29.071 11.018 -35.076 1.00 91.94 94 SER A C 1
ATOM 722 O O . SER A 1 94 ? 30.092 10.999 -35.761 1.00 91.94 94 SER A O 1
ATOM 724 N N . ARG A 1 95 ? 27.871 10.729 -35.598 1.00 88.19 95 ARG A N 1
ATOM 725 C CA . ARG A 1 95 ? 27.680 10.347 -37.010 1.00 88.19 95 ARG A CA 1
ATOM 726 C C . ARG A 1 95 ? 28.083 11.462 -37.974 1.00 88.19 95 ARG A C 1
ATOM 728 O O . ARG A 1 95 ? 28.706 11.199 -39.001 1.00 88.19 95 ARG A O 1
ATOM 735 N N . LEU A 1 96 ? 27.764 12.718 -37.659 1.00 85.81 96 LEU A N 1
ATOM 736 C CA . LEU A 1 96 ? 28.199 13.868 -38.454 1.00 85.81 96 LEU A CA 1
ATOM 737 C C . LEU A 1 96 ? 29.722 14.024 -38.436 1.00 85.81 96 LEU A C 1
ATOM 739 O O . LEU A 1 96 ? 30.311 14.330 -39.475 1.00 85.81 96 LEU A O 1
ATOM 743 N N . ALA A 1 97 ? 30.361 13.809 -37.285 1.00 86.56 97 ALA A N 1
ATOM 744 C CA . ALA A 1 97 ? 31.814 13.828 -37.165 1.00 86.56 97 ALA A CA 1
ATOM 745 C C . ALA A 1 97 ? 32.463 12.707 -37.992 1.00 86.56 97 ALA A C 1
ATOM 747 O O . ALA A 1 97 ? 33.402 12.985 -38.734 1.00 86.56 97 ALA A O 1
ATOM 748 N N . GLU A 1 98 ? 31.926 11.485 -37.952 1.00 86.25 98 GLU A N 1
ATOM 749 C CA . GLU A 1 98 ? 32.377 10.358 -38.780 1.00 86.25 98 GLU A CA 1
ATOM 750 C C . GLU A 1 98 ? 32.248 10.656 -40.279 1.00 86.25 98 GLU A C 1
ATOM 752 O O . GLU A 1 98 ? 33.200 10.462 -41.035 1.00 86.25 98 GLU A O 1
ATOM 757 N N . ILE A 1 99 ? 31.107 11.195 -40.725 1.00 81.88 99 ILE A N 1
ATOM 758 C CA . ILE A 1 99 ? 30.898 11.570 -42.131 1.00 81.88 99 ILE A CA 1
ATOM 759 C C . ILE A 1 99 ? 31.903 12.648 -42.558 1.00 81.88 99 ILE A C 1
ATOM 761 O O . ILE A 1 99 ? 32.528 12.515 -43.613 1.00 81.88 99 ILE A O 1
ATOM 765 N N . ARG A 1 100 ? 32.110 13.685 -41.735 1.00 80.44 100 ARG A N 1
ATOM 766 C CA . ARG A 1 100 ? 33.083 14.758 -42.007 1.00 80.44 100 ARG A CA 1
ATOM 767 C C . ARG A 1 100 ? 34.525 14.241 -42.024 1.00 80.44 100 ARG A C 1
ATOM 769 O O . ARG A 1 100 ? 35.285 14.628 -42.907 1.00 80.44 100 ARG A O 1
ATOM 776 N N . ALA A 1 101 ? 34.887 13.353 -41.098 1.00 77.94 101 ALA A N 1
ATOM 777 C CA . ALA A 1 101 ? 36.216 12.750 -41.005 1.00 77.94 101 ALA A CA 1
ATOM 778 C C . ALA A 1 101 ? 36.495 11.751 -42.138 1.00 77.94 101 ALA A C 1
ATOM 780 O O . ALA A 1 101 ? 37.619 11.667 -42.623 1.00 77.94 101 ALA A O 1
ATOM 781 N N . SER A 1 102 ? 35.469 11.041 -42.620 1.00 74.88 102 SER A N 1
ATOM 782 C CA . SER A 1 102 ? 35.584 10.094 -43.737 1.00 74.88 102 SER A CA 1
ATOM 783 C C . SER A 1 102 ? 35.879 10.754 -45.091 1.00 74.88 102 SER A C 1
ATOM 785 O O . SER A 1 102 ? 36.016 10.056 -46.095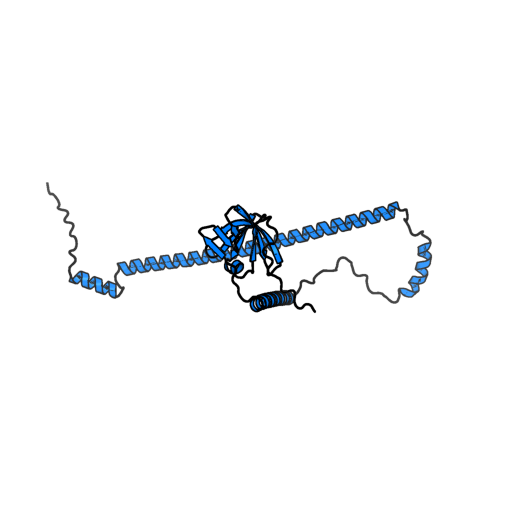 1.00 74.88 102 SER A O 1
ATOM 787 N N . GLY A 1 103 ? 35.929 12.092 -45.160 1.00 57.31 103 GLY A N 1
ATOM 788 C CA . GLY A 1 103 ? 36.204 12.828 -46.394 1.00 57.31 103 GLY A CA 1
ATOM 789 C C . GLY A 1 103 ? 35.133 12.661 -47.477 1.00 57.31 103 GLY A C 1
ATOM 790 O O . GLY A 1 103 ? 35.275 13.220 -48.562 1.00 57.31 103 GLY A O 1
ATOM 791 N N . LYS A 1 104 ? 34.027 11.954 -47.201 1.00 57.56 104 LYS A N 1
ATOM 792 C CA . LYS A 1 104 ? 32.843 11.867 -48.071 1.00 57.56 104 LYS A CA 1
ATOM 793 C C . LYS A 1 104 ? 31.997 13.137 -47.938 1.00 57.56 104 LYS A C 1
ATOM 795 O O . LYS A 1 104 ? 30.805 13.101 -47.650 1.00 57.56 104 LYS A O 1
ATOM 800 N N . GLY A 1 105 ? 32.646 14.282 -48.112 1.00 49.50 105 GLY A N 1
ATOM 801 C CA . GLY A 1 105 ? 32.020 15.589 -48.176 1.00 49.50 105 GLY A CA 1
ATOM 802 C C . GLY A 1 105 ? 31.819 16.007 -49.628 1.00 49.50 105 GLY A C 1
ATOM 803 O O . GLY A 1 105 ? 32.778 16.094 -50.384 1.00 49.50 105 GLY A O 1
ATOM 804 N N . ALA A 1 106 ? 30.569 16.339 -49.950 1.00 50.56 106 ALA A N 1
ATOM 805 C CA . ALA A 1 106 ? 30.069 16.971 -51.171 1.00 50.56 106 ALA A CA 1
ATOM 806 C C . ALA A 1 106 ? 29.756 16.036 -52.360 1.00 50.56 106 ALA A C 1
ATOM 808 O O . ALA A 1 106 ? 30.665 15.581 -53.056 1.00 50.56 106 ALA A O 1
ATOM 809 N N . PRO A 1 107 ? 28.467 15.847 -52.721 1.00 49.44 107 PRO A N 1
ATOM 810 C CA . PRO A 1 107 ? 28.126 15.628 -54.121 1.00 49.44 107 PRO A CA 1
ATOM 811 C C . PRO A 1 107 ? 28.753 16.753 -54.951 1.00 49.44 107 PRO A C 1
ATOM 813 O O . PRO A 1 107 ? 28.418 17.932 -54.809 1.00 49.44 107 PRO A O 1
ATOM 816 N N . THR A 1 108 ? 29.701 16.379 -55.804 1.00 50.09 108 THR A N 1
ATOM 817 C CA . THR A 1 108 ? 30.317 17.246 -56.800 1.00 50.09 108 THR A CA 1
ATOM 818 C C . THR A 1 108 ? 29.221 17.968 -57.578 1.00 50.09 108 THR A C 1
ATOM 820 O O . THR A 1 108 ? 28.235 17.380 -58.023 1.00 50.09 108 THR A O 1
ATOM 823 N N . ARG A 1 109 ? 29.418 19.273 -57.766 1.00 47.41 109 ARG A N 1
ATOM 824 C CA . ARG A 1 109 ? 28.514 20.252 -58.398 1.00 47.41 109 ARG A CA 1
ATOM 825 C C . ARG A 1 109 ? 27.994 19.856 -59.804 1.00 47.41 109 ARG A C 1
ATOM 827 O O . ARG A 1 109 ? 27.139 20.546 -60.348 1.00 47.41 109 ARG A O 1
ATOM 834 N N . GLY A 1 110 ? 28.472 18.745 -60.377 1.00 43.75 110 GLY A N 1
ATOM 835 C CA . GLY A 1 110 ? 28.000 18.132 -61.624 1.00 43.75 110 GLY A CA 1
ATOM 836 C C . GLY A 1 110 ? 26.846 17.123 -61.481 1.00 43.75 110 GLY A C 1
ATOM 837 O O . GLY A 1 110 ? 26.076 16.972 -62.426 1.00 43.75 110 GLY A O 1
ATOM 838 N N . ALA A 1 111 ? 26.645 16.488 -60.319 1.00 44.88 111 ALA A N 1
ATOM 839 C CA . ALA A 1 111 ? 25.597 15.468 -60.140 1.00 44.88 111 ALA A CA 1
ATOM 840 C C . ALA A 1 111 ? 24.173 16.063 -60.079 1.00 44.88 111 ALA A C 1
ATOM 842 O O . ALA A 1 111 ? 23.201 15.438 -60.502 1.00 44.88 111 ALA A O 1
ATOM 843 N N . PHE A 1 112 ? 24.039 17.321 -59.648 1.00 47.41 112 PHE A N 1
ATOM 844 C CA . PHE A 1 112 ? 22.750 18.023 -59.607 1.00 47.41 112 PHE A CA 1
ATOM 845 C C . PHE A 1 112 ? 22.240 18.485 -60.980 1.00 47.41 112 PHE A C 1
ATOM 847 O O . PHE A 1 112 ? 21.085 18.903 -61.086 1.00 47.41 112 PHE A O 1
ATOM 854 N N . ARG A 1 113 ? 23.056 18.415 -62.043 1.00 47.50 113 ARG A N 1
ATOM 855 C CA . ARG A 1 113 ? 22.615 18.787 -63.399 1.00 47.50 113 ARG A CA 1
ATOM 856 C C . ARG A 1 113 ? 21.805 17.679 -64.079 1.00 47.50 113 ARG A C 1
ATOM 858 O O . ARG A 1 113 ? 20.945 17.996 -64.890 1.00 47.50 113 ARG A O 1
ATOM 865 N N . ALA A 1 114 ? 22.015 16.417 -63.699 1.00 47.69 114 ALA A N 1
ATOM 866 C CA . ALA A 1 114 ? 21.267 15.275 -64.234 1.00 47.69 114 ALA A CA 1
ATOM 867 C C . ALA A 1 114 ? 19.906 15.048 -63.542 1.00 47.69 114 ALA A C 1
ATOM 869 O O . ALA A 1 114 ? 19.008 14.454 -64.129 1.00 47.69 114 ALA A O 1
ATOM 870 N N . LEU A 1 115 ? 19.726 15.549 -62.313 1.00 45.53 115 LEU A N 1
ATOM 871 C CA . LEU A 1 115 ? 18.466 15.418 -61.565 1.00 45.53 115 LEU A CA 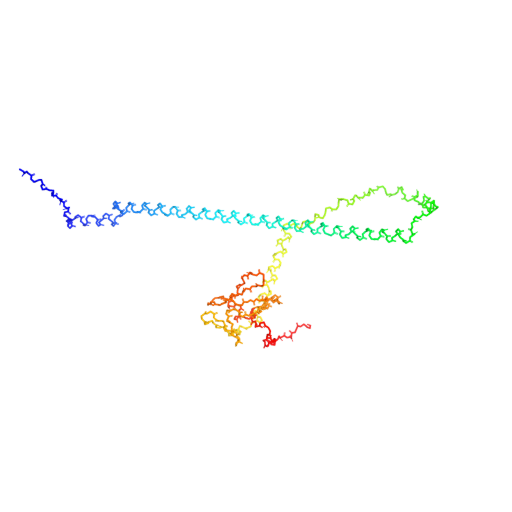1
ATOM 872 C C . LEU A 1 115 ? 17.448 16.524 -61.878 1.00 45.53 115 LEU A C 1
ATOM 874 O O . LEU A 1 115 ? 16.248 16.295 -61.769 1.00 45.53 115 LEU A O 1
ATOM 878 N N . ARG A 1 116 ? 17.885 17.708 -62.328 1.00 47.94 116 ARG A N 1
ATOM 879 C CA . ARG A 1 116 ? 16.960 18.807 -62.669 1.00 47.94 116 ARG A CA 1
ATOM 880 C C . ARG A 1 116 ? 16.196 18.597 -63.978 1.00 47.94 116 ARG A C 1
ATOM 882 O O . ARG A 1 116 ? 15.139 19.197 -64.135 1.00 47.94 116 ARG A O 1
ATOM 889 N N . SER A 1 117 ? 16.684 17.761 -64.895 1.00 48.34 117 SER A N 1
ATOM 890 C CA . SER A 1 117 ? 15.968 17.478 -66.147 1.00 48.34 117 SER A CA 1
ATOM 891 C C . SER A 1 117 ? 14.910 16.382 -66.011 1.00 48.34 117 SER A C 1
ATOM 893 O O . SER A 1 117 ? 13.963 16.392 -66.782 1.00 48.34 117 SER A O 1
ATOM 895 N N . LYS A 1 118 ? 15.015 15.487 -65.016 1.00 49.41 118 LYS A N 1
ATOM 896 C CA . LYS A 1 118 ? 14.004 14.440 -64.769 1.00 49.41 118 LYS A CA 1
ATOM 897 C C . LYS A 1 118 ? 12.905 14.845 -63.783 1.00 49.41 118 LYS A C 1
ATOM 899 O O . LYS A 1 118 ? 11.829 14.267 -63.808 1.00 49.41 118 LYS A O 1
ATOM 904 N N . VAL A 1 119 ? 13.141 15.849 -62.936 1.00 47.50 119 VAL A N 1
ATOM 905 C CA . VAL A 1 119 ? 12.132 16.321 -61.965 1.00 47.50 119 VAL A CA 1
ATOM 906 C C . VAL A 1 119 ? 11.105 17.267 -62.602 1.00 47.50 119 VAL A C 1
ATOM 908 O O . VAL A 1 119 ? 10.007 17.407 -62.075 1.00 47.50 119 VAL A O 1
ATOM 911 N N . LYS A 1 120 ? 11.392 17.868 -63.766 1.00 43.81 120 LYS A N 1
ATOM 912 C CA . LYS A 1 120 ? 10.436 18.774 -64.429 1.00 43.81 120 LYS A CA 1
ATOM 913 C C . LYS A 1 120 ? 9.224 18.057 -65.050 1.00 43.81 120 LYS A C 1
ATOM 915 O O . LYS A 1 120 ? 8.240 18.719 -65.331 1.00 43.81 120 LYS A O 1
ATOM 920 N N . GLU A 1 121 ? 9.258 16.732 -65.198 1.00 45.47 121 GLU A N 1
ATOM 921 C CA . GLU A 1 121 ? 8.094 15.946 -65.651 1.00 45.47 121 GLU A CA 1
ATOM 922 C C . GLU A 1 121 ? 7.303 15.305 -64.498 1.00 45.47 121 GLU A C 1
ATOM 924 O O . GLU A 1 121 ? 6.173 14.876 -64.701 1.00 45.47 121 GLU A O 1
ATOM 929 N N . ALA A 1 122 ? 7.848 15.271 -63.276 1.00 46.44 122 ALA A N 1
ATOM 930 C CA . ALA A 1 122 ? 7.180 14.662 -62.119 1.00 46.44 122 ALA A CA 1
ATOM 931 C C . ALA A 1 122 ? 6.529 15.682 -61.164 1.00 46.44 122 ALA A C 1
ATOM 933 O O . ALA A 1 122 ? 5.694 15.307 -60.345 1.00 46.44 122 ALA A O 1
ATOM 934 N N . ASN A 1 123 ? 6.900 16.966 -61.246 1.00 41.34 123 ASN A N 1
ATOM 935 C CA . ASN A 1 123 ? 6.531 17.968 -60.238 1.00 41.34 123 ASN A CA 1
ATOM 936 C C . ASN A 1 123 ? 5.253 18.774 -60.545 1.00 41.34 123 ASN A C 1
ATOM 938 O O . ASN A 1 123 ? 4.887 19.624 -59.741 1.00 41.34 123 ASN A O 1
ATOM 942 N N . ASP A 1 124 ? 4.558 18.491 -61.652 1.00 39.38 124 ASP A N 1
ATOM 943 C CA . ASP A 1 124 ? 3.230 19.068 -61.941 1.00 39.38 124 ASP A CA 1
ATOM 944 C C . ASP A 1 124 ? 2.068 18.192 -61.423 1.00 39.38 124 ASP A C 1
ATOM 946 O O . ASP A 1 124 ? 0.904 18.552 -61.580 1.00 39.38 124 ASP A O 1
ATOM 950 N N . ALA A 1 125 ? 2.354 17.062 -60.760 1.00 48.31 125 ALA A N 1
ATOM 951 C CA . ALA A 1 125 ? 1.328 16.119 -60.293 1.00 48.31 125 ALA A CA 1
ATOM 952 C C . ALA A 1 125 ? 1.220 15.965 -58.764 1.00 48.31 125 ALA A C 1
ATOM 954 O O . ALA A 1 125 ? 0.429 15.151 -58.289 1.00 48.31 125 ALA A O 1
ATOM 955 N N . SER A 1 126 ? 1.986 16.698 -57.950 1.00 46.38 126 SER A N 1
ATOM 956 C CA . SER A 1 126 ? 1.924 16.541 -56.484 1.00 46.38 126 SER A CA 1
ATOM 957 C C . SER A 1 126 ? 2.237 17.837 -55.739 1.00 46.38 126 SER A C 1
ATOM 959 O O . SER A 1 126 ? 3.211 17.949 -55.000 1.00 46.38 126 SER A O 1
ATOM 961 N N . ALA A 1 127 ? 1.367 18.828 -55.920 1.00 49.16 127 ALA A N 1
ATOM 962 C CA . ALA A 1 127 ? 1.239 19.942 -54.991 1.00 49.16 127 ALA A CA 1
ATOM 963 C C . ALA A 1 127 ? 0.412 19.495 -53.770 1.00 49.16 127 ALA A C 1
ATOM 965 O O . ALA A 1 127 ? -0.801 19.673 -53.726 1.00 49.16 127 ALA A O 1
ATOM 966 N N . SER A 1 128 ? 1.067 18.916 -52.766 1.00 49.09 128 SER A N 1
ATOM 967 C CA . SER A 1 128 ? 0.519 18.826 -51.409 1.00 49.09 128 SER A CA 1
ATOM 968 C C . SER A 1 128 ? 1.662 18.939 -50.407 1.00 49.09 128 SER A C 1
ATOM 970 O O . SER A 1 128 ? 2.637 18.195 -50.489 1.00 49.09 128 SER A O 1
ATOM 972 N N . GLY A 1 129 ? 1.554 19.933 -49.527 1.00 43.12 129 GLY A N 1
ATOM 973 C CA . GLY A 1 129 ? 2.611 20.435 -48.656 1.00 43.12 129 GLY A CA 1
ATOM 974 C C . GLY A 1 129 ? 3.338 19.380 -47.823 1.00 43.12 129 GLY A C 1
ATOM 975 O O . GLY A 1 129 ? 2.763 18.404 -47.350 1.00 43.12 129 GLY A O 1
ATOM 976 N N . ILE A 1 130 ? 4.628 19.636 -47.631 1.00 48.31 130 ILE A N 1
ATOM 977 C CA . ILE A 1 130 ? 5.500 18.937 -46.689 1.00 48.31 130 ILE A CA 1
ATOM 978 C C . ILE A 1 130 ? 4.948 19.182 -45.272 1.00 48.31 130 ILE A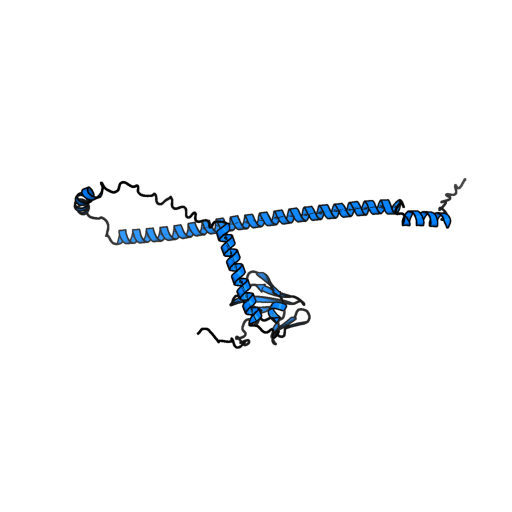 C 1
ATOM 980 O O . ILE A 1 130 ? 4.828 20.350 -44.891 1.00 48.31 130 ILE A O 1
ATOM 984 N N . PRO A 1 131 ? 4.606 18.145 -44.488 1.00 47.03 131 PRO A N 1
ATOM 985 C CA . PRO A 1 131 ? 4.202 18.338 -43.106 1.00 47.03 131 PRO A CA 1
ATOM 986 C C . PRO A 1 131 ? 5.426 18.675 -42.248 1.00 47.03 131 PRO A C 1
ATOM 988 O O . PRO A 1 131 ? 6.490 18.064 -42.362 1.00 47.03 131 PRO A O 1
ATOM 991 N N . ASP A 1 132 ? 5.252 19.680 -41.400 1.00 47.22 132 ASP A N 1
ATOM 992 C CA . ASP A 1 132 ? 6.211 20.168 -40.416 1.00 47.22 132 ASP A CA 1
ATOM 993 C C . ASP A 1 132 ? 6.519 19.074 -39.362 1.00 47.22 132 ASP A C 1
ATOM 995 O O . ASP A 1 132 ? 5.590 18.562 -38.729 1.00 47.22 132 ASP A O 1
ATOM 999 N N . PRO A 1 133 ? 7.790 18.685 -39.133 1.00 50.72 133 PRO A N 1
ATOM 1000 C CA . PRO A 1 133 ? 8.154 17.655 -38.155 1.00 50.72 133 PRO A CA 1
ATOM 1001 C C . PRO A 1 133 ? 7.972 18.094 -36.690 1.00 50.72 133 PRO A C 1
ATOM 1003 O O . PRO A 1 133 ? 8.209 17.296 -35.785 1.00 50.72 133 PRO A O 1
ATOM 1006 N N . THR A 1 134 ? 7.538 19.331 -36.433 1.00 47.91 134 THR A N 1
ATOM 1007 C CA . THR A 1 134 ? 7.240 19.837 -35.082 1.00 47.91 134 THR A CA 1
ATOM 1008 C C . THR A 1 134 ? 5.784 19.620 -34.634 1.00 47.91 134 THR A C 1
ATOM 1010 O O . THR A 1 134 ? 5.425 19.978 -33.513 1.00 47.91 134 THR A O 1
ATOM 1013 N N . LEU A 1 135 ? 4.950 18.974 -35.461 1.00 42.91 135 LEU A N 1
ATOM 1014 C CA . LEU A 1 135 ? 3.516 18.752 -35.217 1.00 42.91 135 LEU A CA 1
ATOM 1015 C C . LEU A 1 135 ? 3.094 17.274 -35.277 1.00 42.91 135 LEU A C 1
ATOM 1017 O O . LEU A 1 135 ? 2.016 16.951 -35.770 1.00 42.91 135 LEU A O 1
ATOM 1021 N N . PHE A 1 136 ? 3.886 16.361 -34.716 1.00 44.44 136 PHE A N 1
ATOM 1022 C CA . PHE A 1 136 ? 3.313 15.111 -34.206 1.00 44.44 136 PHE A CA 1
ATOM 1023 C C . PHE A 1 136 ? 3.047 15.279 -32.713 1.00 44.44 136 PHE A C 1
ATOM 1025 O O . PHE A 1 136 ? 3.921 14.976 -31.897 1.00 44.44 136 PHE A O 1
ATOM 1032 N N . PRO A 1 137 ? 1.860 15.758 -32.303 1.00 46.50 137 PRO A N 1
ATOM 1033 C CA . PRO A 1 137 ? 1.461 15.524 -30.939 1.00 46.50 137 PRO A CA 1
ATOM 1034 C C . PRO A 1 137 ? 1.290 14.007 -30.823 1.00 46.50 137 PRO A C 1
ATOM 1036 O O . PRO A 1 137 ? 0.384 13.435 -31.425 1.00 46.50 137 PRO A O 1
ATOM 1039 N N . LEU A 1 138 ? 2.130 13.347 -30.026 1.00 46.84 138 LEU A N 1
ATOM 1040 C CA . LEU A 1 138 ? 1.769 12.079 -29.389 1.00 46.84 138 LEU A CA 1
ATOM 1041 C C . LEU A 1 138 ? 0.606 12.364 -28.418 1.00 46.84 138 LEU A C 1
ATOM 1043 O O . LEU A 1 138 ? 0.743 12.307 -27.204 1.00 46.84 138 LEU A O 1
ATOM 1047 N N . ARG A 1 139 ? -0.545 12.766 -28.963 1.00 47.62 139 ARG A N 1
ATOM 1048 C CA . ARG A 1 139 ? -1.837 12.877 -28.292 1.00 47.62 139 ARG A CA 1
ATOM 1049 C C . ARG A 1 139 ? -2.629 11.625 -28.635 1.00 47.62 139 ARG A C 1
ATOM 1051 O O . ARG A 1 139 ? -3.689 11.683 -29.246 1.00 47.62 139 ARG A O 1
ATOM 1058 N N . HIS A 1 140 ? -2.099 10.484 -28.238 1.00 52.91 140 HIS A N 1
ATOM 1059 C CA . HIS A 1 140 ? -2.959 9.374 -27.862 1.00 52.91 140 HIS A CA 1
ATOM 1060 C C . HIS A 1 140 ? -2.833 9.249 -26.352 1.00 52.91 140 HIS A C 1
ATOM 1062 O O . HIS A 1 140 ? -2.200 8.346 -25.819 1.00 52.91 140 HIS A O 1
ATOM 1068 N N . CYS A 1 141 ? -3.385 10.248 -25.658 1.00 60.50 141 CYS A N 1
ATOM 1069 C CA . CYS A 1 141 ? -3.881 9.982 -24.322 1.00 60.50 141 CYS A CA 1
ATOM 1070 C C . CYS A 1 141 ? -4.992 8.957 -24.530 1.00 60.50 141 CYS A C 1
ATOM 1072 O O . CYS A 1 141 ? -5.956 9.281 -25.223 1.00 60.50 141 CYS A O 1
ATOM 1074 N N . LEU A 1 142 ? -4.817 7.744 -24.001 1.00 63.56 142 LEU A N 1
ATOM 1075 C CA . LEU A 1 142 ? -5.904 6.771 -23.939 1.00 63.56 142 LEU A CA 1
ATOM 1076 C C . LEU A 1 142 ? -7.112 7.477 -23.335 1.00 63.56 142 LEU A C 1
ATOM 1078 O O . LEU A 1 142 ? -6.981 8.194 -22.330 1.00 63.56 142 LEU A O 1
ATOM 1082 N N . GLU A 1 143 ? -8.265 7.337 -23.977 1.00 79.50 143 GLU A N 1
ATOM 1083 C CA . GLU A 1 143 ? -9.471 7.921 -23.420 1.00 79.50 143 GLU A CA 1
ATOM 1084 C C . GLU A 1 143 ? -9.740 7.275 -22.060 1.00 79.50 143 GLU A C 1
ATOM 1086 O O . GLU A 1 143 ? -9.377 6.126 -21.795 1.00 79.50 143 GLU A O 1
ATOM 1091 N N . ARG A 1 144 ? -10.352 8.033 -21.146 1.00 77.50 144 ARG A N 1
ATOM 1092 C CA . ARG A 1 144 ? -10.599 7.551 -19.781 1.00 77.50 144 ARG A CA 1
ATOM 1093 C C . ARG A 1 144 ? -11.343 6.214 -19.785 1.00 77.50 144 ARG A C 1
ATOM 1095 O O . ARG A 1 144 ? -11.090 5.389 -18.913 1.00 77.50 144 ARG A O 1
ATOM 1102 N N . ASP A 1 145 ? -12.224 6.013 -20.754 1.00 85.06 145 ASP A N 1
ATOM 1103 C CA . ASP A 1 145 ? -13.008 4.792 -20.888 1.00 85.06 145 ASP A CA 1
ATOM 1104 C C . ASP A 1 145 ? -12.133 3.596 -21.292 1.00 85.06 145 ASP A C 1
ATOM 1106 O O . ASP A 1 145 ? -12.260 2.537 -20.683 1.00 85.06 145 ASP A O 1
ATOM 1110 N N . GLU A 1 146 ? -11.153 3.787 -22.182 1.00 80.56 146 GLU A N 1
ATOM 1111 C CA . GLU A 1 146 ? -10.171 2.758 -22.559 1.00 80.56 146 GLU A CA 1
ATOM 1112 C C . GLU A 1 146 ? -9.294 2.361 -21.364 1.00 80.56 146 GLU A C 1
ATOM 1114 O O . GLU A 1 146 ? -9.129 1.179 -21.071 1.00 80.56 146 GLU A O 1
ATOM 1119 N N . VAL A 1 147 ? -8.803 3.345 -20.598 1.00 82.06 147 VAL A N 1
ATOM 1120 C CA . VAL A 1 147 ? -8.018 3.086 -19.376 1.00 82.06 147 VAL A CA 1
ATOM 1121 C C . VAL A 1 147 ? -8.846 2.322 -18.340 1.00 82.06 147 VAL A C 1
ATOM 1123 O O . VAL A 1 147 ? -8.341 1.431 -17.655 1.00 82.06 147 VAL A O 1
ATOM 1126 N N . MET A 1 148 ? -10.123 2.674 -18.189 1.00 88.75 148 MET A N 1
ATOM 1127 C CA . MET A 1 148 ? -11.014 2.004 -17.246 1.00 88.75 148 MET A CA 1
ATOM 1128 C C . MET A 1 148 ? -11.352 0.580 -17.688 1.00 88.75 148 MET A C 1
ATOM 1130 O O . MET A 1 148 ? -11.463 -0.296 -16.828 1.00 88.75 148 MET A O 1
ATOM 1134 N N . ASP A 1 149 ? -11.497 0.334 -18.986 1.00 88.06 149 ASP A N 1
ATOM 1135 C CA . ASP A 1 149 ? -11.748 -0.999 -19.529 1.00 88.06 149 ASP A CA 1
ATOM 1136 C C . ASP A 1 149 ? -10.518 -1.904 -19.414 1.00 88.06 149 ASP A C 1
ATOM 1138 O O . ASP A 1 149 ? -10.650 -3.037 -18.943 1.00 88.06 149 ASP A O 1
ATOM 1142 N N . ASP A 1 150 ? -9.319 -1.379 -19.669 1.00 85.94 150 ASP A N 1
ATOM 1143 C CA . ASP A 1 150 ? -8.065 -2.093 -19.409 1.00 85.94 150 ASP A CA 1
ATOM 1144 C C . ASP A 1 150 ? -7.909 -2.427 -17.921 1.00 85.94 150 ASP A C 1
ATOM 1146 O O . ASP A 1 150 ? -7.631 -3.571 -17.553 1.00 85.94 150 ASP A O 1
ATOM 1150 N N . MET A 1 151 ? -8.175 -1.470 -17.026 1.00 84.56 151 MET A N 1
ATOM 1151 C CA . MET A 1 151 ? -8.138 -1.717 -15.581 1.00 84.56 151 MET A CA 1
ATOM 1152 C C . MET A 1 151 ? -9.159 -2.776 -15.145 1.00 84.56 151 MET A C 1
ATOM 1154 O O . MET A 1 151 ? -8.858 -3.623 -14.299 1.00 84.56 151 MET A O 1
ATOM 1158 N N . ARG A 1 152 ? -10.367 -2.774 -15.723 1.00 89.88 152 ARG A N 1
ATOM 1159 C CA . ARG A 1 152 ? -11.376 -3.816 -15.468 1.00 89.88 152 ARG A CA 1
ATOM 1160 C C . ARG A 1 152 ? -10.897 -5.180 -15.952 1.00 89.88 152 ARG A C 1
ATOM 1162 O O . ARG A 1 152 ? -11.124 -6.169 -15.252 1.00 89.88 152 ARG A O 1
ATOM 1169 N N . GLN A 1 153 ? -10.238 -5.237 -17.106 1.00 88.25 153 GLN A N 1
ATOM 1170 C CA . GLN A 1 153 ? -9.706 -6.472 -17.668 1.00 88.25 153 GLN A CA 1
ATOM 1171 C C . GLN A 1 153 ? -8.575 -7.034 -16.798 1.00 88.25 153 GLN A C 1
ATOM 1173 O O . GLN A 1 153 ? -8.630 -8.203 -16.425 1.00 88.25 153 GLN A O 1
ATOM 1178 N N . VAL A 1 154 ? -7.647 -6.189 -16.337 1.00 84.12 154 VAL A N 1
ATOM 1179 C CA . VAL A 1 154 ? -6.604 -6.577 -15.371 1.00 84.12 154 VAL A CA 1
ATOM 1180 C C . VAL A 1 154 ? -7.224 -7.148 -14.094 1.00 84.12 154 VAL A C 1
ATOM 1182 O O . VAL A 1 154 ? -6.839 -8.225 -13.639 1.00 84.12 154 VAL A O 1
ATOM 1185 N N . VAL A 1 155 ? -8.233 -6.479 -13.527 1.00 87.88 155 VAL A N 1
ATOM 1186 C CA . VAL A 1 155 ? -8.925 -6.967 -12.322 1.00 87.88 155 VAL A CA 1
ATOM 1187 C C . VAL A 1 155 ? -9.614 -8.311 -12.574 1.00 87.88 155 VAL A C 1
ATOM 1189 O O . VAL A 1 155 ? -9.568 -9.197 -11.717 1.00 87.88 155 VAL A O 1
ATOM 1192 N N . LYS A 1 156 ? -10.254 -8.483 -13.735 1.00 90.44 156 LYS A N 1
ATOM 1193 C CA . LYS A 1 156 ? -10.915 -9.733 -14.127 1.00 90.44 156 LYS A CA 1
ATOM 1194 C C . LYS A 1 156 ? -9.910 -10.875 -14.254 1.00 90.44 156 LYS A C 1
ATOM 1196 O O . LYS A 1 156 ? -10.159 -11.954 -13.713 1.00 90.44 156 LYS A O 1
ATOM 1201 N N . ASP A 1 157 ? -8.774 -10.622 -14.890 1.00 86.88 157 ASP A N 1
ATOM 1202 C CA . ASP A 1 157 ? -7.714 -11.608 -15.072 1.00 86.88 157 ASP A CA 1
ATOM 1203 C C . ASP A 1 157 ? -7.140 -12.024 -13.716 1.00 86.88 157 ASP A C 1
ATOM 1205 O O . ASP A 1 157 ? -7.107 -13.212 -13.399 1.00 86.88 157 ASP A O 1
ATOM 1209 N N . TRP A 1 158 ? -6.830 -11.063 -12.842 1.00 75.44 158 TRP A N 1
ATOM 1210 C CA . TRP A 1 158 ? -6.336 -11.333 -11.487 1.00 75.44 158 TRP A CA 1
ATOM 1211 C C . TRP A 1 158 ? -7.332 -12.132 -10.650 1.00 75.44 158 TRP A C 1
ATOM 1213 O O . TRP A 1 158 ? -6.948 -13.050 -9.920 1.00 75.44 158 TRP A O 1
ATOM 1223 N N . ARG A 1 159 ? -8.624 -11.810 -10.764 1.00 79.31 159 ARG A N 1
ATOM 1224 C CA . ARG A 1 159 ? -9.688 -12.547 -10.082 1.00 79.31 159 ARG A CA 1
ATOM 1225 C C . ARG A 1 159 ? -9.773 -13.983 -10.586 1.00 79.31 159 ARG A C 1
ATOM 1227 O O . ARG A 1 159 ? -9.834 -14.895 -9.767 1.00 79.31 159 ARG A O 1
ATOM 1234 N N . SER A 1 160 ? -9.713 -14.183 -11.901 1.00 79.31 160 SER A N 1
ATOM 1235 C CA . SER A 1 160 ? -9.752 -15.513 -12.512 1.00 79.31 160 SER A CA 1
ATOM 1236 C C . SER A 1 160 ? -8.547 -16.368 -12.106 1.00 79.31 160 SER A C 1
ATOM 1238 O O . SER A 1 160 ? -8.712 -17.531 -11.744 1.00 79.31 160 SER A O 1
ATOM 1240 N N . THR A 1 161 ? -7.351 -15.778 -12.050 1.00 75.00 161 THR A N 1
ATOM 1241 C CA . THR A 1 161 ? -6.128 -16.441 -11.584 1.00 75.00 161 THR A CA 1
ATOM 1242 C C . THR A 1 161 ? -6.233 -16.815 -10.107 1.00 75.00 161 THR A C 1
ATOM 1244 O O . THR A 1 161 ? -5.923 -17.942 -9.724 1.00 75.00 161 THR A O 1
ATOM 1247 N N . ALA A 1 162 ? -6.744 -15.911 -9.266 1.00 70.25 162 ALA A N 1
ATOM 1248 C CA . ALA A 1 162 ? -6.957 -16.188 -7.848 1.00 70.25 162 ALA A CA 1
ATOM 1249 C C . ALA A 1 162 ? -8.025 -17.269 -7.605 1.00 70.25 162 ALA A C 1
ATOM 1251 O O . ALA A 1 162 ? -7.914 -18.038 -6.649 1.00 70.25 162 ALA A O 1
ATOM 1252 N N . GLU A 1 163 ? -9.066 -17.328 -8.438 1.00 76.31 163 GLU A N 1
ATOM 1253 C CA . GLU A 1 163 ? -10.105 -18.360 -8.382 1.00 76.31 163 GLU A CA 1
ATOM 1254 C C . GLU A 1 163 ? -9.578 -19.723 -8.840 1.00 76.31 163 GLU A C 1
ATOM 1256 O O . GLU A 1 163 ? -9.796 -20.702 -8.128 1.00 76.31 163 GLU A O 1
ATOM 1261 N N . ARG A 1 164 ? -8.809 -19.790 -9.936 1.00 74.88 164 ARG A N 1
ATOM 1262 C CA . ARG A 1 164 ? -8.128 -21.024 -10.372 1.00 74.88 164 ARG A CA 1
ATOM 1263 C C . ARG A 1 164 ? -7.185 -21.558 -9.301 1.00 74.88 164 ARG A C 1
ATOM 1265 O O . ARG A 1 164 ? -7.304 -22.711 -8.905 1.00 74.88 164 ARG A O 1
ATOM 1272 N N . PHE A 1 165 ? -6.361 -20.688 -8.715 1.00 66.94 165 PHE A N 1
ATOM 1273 C CA . PHE A 1 165 ? -5.478 -21.069 -7.613 1.00 66.94 165 PHE A CA 1
ATOM 1274 C C . PHE A 1 165 ? -6.252 -21.640 -6.412 1.00 66.94 165 PHE A C 1
ATOM 1276 O O . PHE A 1 165 ? -5.814 -22.602 -5.782 1.00 66.94 165 PHE A O 1
ATOM 1283 N N . ARG A 1 166 ? -7.429 -21.081 -6.087 1.00 66.38 166 ARG A N 1
ATOM 1284 C CA . ARG A 1 166 ? -8.297 -21.617 -5.020 1.00 66.38 166 ARG A CA 1
ATOM 1285 C C . ARG A 1 166 ? -8.905 -22.975 -5.366 1.00 66.38 166 ARG A C 1
ATOM 1287 O O . ARG A 1 166 ? -9.143 -23.749 -4.448 1.00 66.38 166 ARG A O 1
ATOM 1294 N N . GLN A 1 167 ? -9.207 -23.228 -6.637 1.00 67.69 167 GLN A N 1
ATOM 1295 C CA . GLN A 1 167 ? -9.809 -24.484 -7.092 1.00 67.69 167 GLN A CA 1
ATOM 1296 C C . GLN A 1 167 ? -8.777 -25.615 -7.172 1.00 67.69 167 GLN A C 1
ATOM 1298 O O . GLN A 1 167 ? -9.083 -26.744 -6.805 1.00 67.69 167 GLN A O 1
ATOM 1303 N N . GLU A 1 168 ? -7.551 -25.307 -7.593 1.00 64.94 168 GLU A N 1
ATOM 1304 C CA . GLU A 1 168 ? -6.458 -26.280 -7.728 1.00 64.94 168 GLU A CA 1
ATOM 1305 C C . GLU A 1 168 ? -5.797 -26.604 -6.378 1.00 64.94 168 GLU A C 1
ATOM 1307 O O . GLU A 1 168 ? -5.349 -27.728 -6.143 1.00 64.94 168 GLU A O 1
ATOM 1312 N N . THR A 1 169 ? -5.792 -25.652 -5.440 1.00 56.31 169 THR A N 1
ATOM 1313 C CA . THR A 1 169 ? -5.214 -25.857 -4.107 1.00 56.31 169 THR A CA 1
ATOM 1314 C C . THR A 1 169 ? -6.271 -26.394 -3.142 1.00 56.31 169 THR A C 1
ATOM 1316 O O . THR A 1 169 ? -6.932 -25.636 -2.430 1.00 56.31 169 THR A O 1
ATOM 1319 N N . THR A 1 170 ? -6.407 -27.719 -3.053 1.00 55.78 170 THR A N 1
ATOM 1320 C CA . THR A 1 170 ? -7.080 -28.340 -1.894 1.00 55.78 170 THR A CA 1
ATOM 1321 C C . THR A 1 170 ? -6.331 -27.879 -0.632 1.00 55.78 170 THR A C 1
ATOM 1323 O O . THR A 1 170 ? -5.103 -27.996 -0.612 1.00 55.78 170 THR A O 1
ATOM 1326 N N . PRO A 1 171 ? -6.983 -27.301 0.401 1.00 59.97 171 PRO A N 1
ATOM 1327 C CA . PRO A 1 171 ? -6.284 -26.552 1.440 1.00 59.97 171 PRO A CA 1
ATOM 1328 C C . PRO A 1 171 ? -5.636 -27.504 2.446 1.00 59.97 171 PRO A C 1
ATOM 1330 O O . PRO A 1 171 ? -6.101 -27.666 3.572 1.00 59.97 171 PRO A O 1
ATOM 1333 N N . GLN A 1 172 ? -4.524 -28.125 2.061 1.00 65.12 172 GLN A N 1
ATOM 1334 C CA . GLN A 1 172 ? -3.575 -28.639 3.031 1.00 65.12 172 GLN A CA 1
ATOM 1335 C C . GLN A 1 172 ? -2.883 -27.416 3.636 1.00 65.12 172 GLN A C 1
ATOM 1337 O O . GLN A 1 172 ? -1.939 -26.859 3.071 1.00 65.12 172 GLN A O 1
ATOM 1342 N N . LEU A 1 173 ? -3.460 -26.924 4.736 1.00 75.06 173 LEU A N 1
ATOM 1343 C CA . LEU A 1 173 ? -2.921 -25.787 5.467 1.00 75.06 173 LEU A CA 1
ATOM 1344 C C . LEU A 1 173 ? -1.492 -26.117 5.894 1.00 75.06 173 LEU A C 1
ATOM 1346 O O . LEU A 1 173 ? -1.244 -27.129 6.551 1.00 75.06 173 LEU A O 1
ATOM 1350 N N . LEU A 1 174 ? -0.560 -25.249 5.520 1.00 82.25 174 LEU A N 1
ATOM 1351 C CA . LEU A 1 174 ? 0.812 -25.331 5.973 1.00 82.25 174 LEU A CA 1
ATOM 1352 C C . LEU A 1 174 ? 0.856 -25.099 7.492 1.00 82.25 174 LEU A C 1
ATOM 1354 O O . LEU A 1 174 ? 0.152 -24.218 8.005 1.00 82.25 174 LEU A O 1
ATOM 1358 N N . PRO A 1 175 ? 1.660 -25.883 8.230 1.00 84.06 175 PRO A N 1
ATOM 1359 C CA . PRO A 1 175 ? 1.764 -25.752 9.673 1.00 84.06 175 PRO A CA 1
ATOM 1360 C C . PRO A 1 175 ? 2.414 -24.408 10.032 1.00 84.06 175 PRO A C 1
ATOM 1362 O O . PRO A 1 175 ? 3.607 -24.198 9.805 1.00 84.06 175 PRO A O 1
ATOM 1365 N N . THR A 1 176 ? 1.611 -23.513 10.619 1.00 87.75 176 THR A N 1
ATOM 1366 C CA . THR A 1 176 ? 2.025 -22.167 11.045 1.00 87.75 176 THR A CA 1
ATOM 1367 C C . THR A 1 176 ? 1.545 -21.885 12.466 1.00 87.75 176 THR A C 1
ATOM 1369 O O . THR A 1 176 ? 0.335 -21.826 12.716 1.00 87.75 176 THR A O 1
ATOM 1372 N N . ARG A 1 177 ? 2.477 -21.645 13.391 1.00 91.44 177 ARG A N 1
ATOM 1373 C CA . ARG A 1 177 ? 2.211 -21.319 14.800 1.00 91.44 177 ARG A CA 1
ATOM 1374 C C . ARG A 1 177 ? 2.978 -20.063 15.204 1.00 91.44 177 ARG A C 1
ATOM 1376 O O . ARG A 1 177 ? 4.101 -19.858 14.764 1.00 91.44 177 ARG A O 1
ATOM 1383 N N . VAL A 1 178 ? 2.378 -19.237 16.055 1.00 92.44 178 VAL A N 1
ATOM 1384 C CA . VAL A 1 178 ? 3.050 -18.080 16.660 1.00 92.44 178 VAL A CA 1
ATOM 1385 C C . VAL A 1 178 ? 3.102 -18.275 18.165 1.00 92.44 178 VAL A C 1
ATOM 1387 O O . VAL A 1 178 ? 2.083 -18.572 18.788 1.00 92.44 178 VAL A O 1
ATOM 1390 N N . GLU A 1 179 ? 4.291 -18.118 18.735 1.00 91.94 179 GLU A N 1
ATOM 1391 C CA . GLU A 1 179 ? 4.539 -18.164 20.175 1.00 91.94 179 GLU A CA 1
ATOM 1392 C C . GLU A 1 179 ? 5.214 -16.853 20.592 1.00 91.94 179 GLU A C 1
ATOM 1394 O O . GLU A 1 179 ? 6.381 -16.597 20.294 1.00 91.94 179 GLU A O 1
ATOM 1399 N N . GLY A 1 180 ? 4.456 -15.960 21.234 1.00 90.06 180 GLY A N 1
ATOM 1400 C CA . GLY A 1 180 ? 4.931 -14.608 21.533 1.00 90.06 180 GLY A CA 1
ATOM 1401 C C . GLY A 1 180 ? 5.203 -13.807 20.254 1.00 90.06 180 GLY A C 1
ATOM 1402 O O . GLY A 1 180 ? 4.272 -13.501 19.520 1.00 90.06 180 GLY A O 1
ATOM 1403 N N . GLN A 1 181 ? 6.471 -13.459 20.013 1.00 90.25 181 GLN A N 1
ATOM 1404 C CA . GLN A 1 181 ? 6.943 -12.734 18.817 1.00 90.25 181 GLN A CA 1
ATOM 1405 C C . GLN A 1 181 ? 7.693 -13.641 17.822 1.00 90.25 181 GLN A C 1
ATOM 1407 O O . GLN A 1 181 ? 8.333 -13.144 16.894 1.00 90.25 181 GLN A O 1
ATOM 1412 N N . ILE A 1 182 ? 7.651 -14.961 18.033 1.00 93.38 182 ILE A N 1
ATOM 1413 C CA . ILE A 1 182 ? 8.357 -15.967 17.235 1.00 93.38 182 ILE A CA 1
ATOM 1414 C C . ILE A 1 182 ? 7.359 -16.659 16.306 1.00 93.38 182 ILE A C 1
ATOM 1416 O O . ILE A 1 182 ? 6.281 -17.074 16.740 1.00 93.38 182 ILE A O 1
ATOM 1420 N N . LEU A 1 183 ? 7.723 -16.793 15.031 1.00 94.62 183 LEU A N 1
ATOM 1421 C CA . LEU A 1 183 ? 6.927 -17.492 14.024 1.00 94.62 183 LEU A CA 1
ATOM 1422 C C . LEU A 1 183 ? 7.537 -18.865 13.739 1.00 94.62 183 LEU A C 1
ATOM 1424 O O . LEU A 1 183 ? 8.676 -18.961 13.294 1.00 94.62 183 LEU A O 1
ATOM 1428 N N . HIS A 1 184 ? 6.756 -19.920 13.936 1.00 93.00 184 HIS A N 1
ATOM 1429 C CA . HIS A 1 184 ? 7.075 -21.274 13.501 1.00 93.00 184 HIS A CA 1
ATOM 1430 C C . HIS A 1 184 ? 6.304 -21.572 12.215 1.00 93.00 184 HIS A C 1
ATOM 1432 O O . HIS A 1 184 ? 5.072 -21.572 12.220 1.00 93.00 184 HIS A O 1
ATOM 1438 N N . PHE A 1 185 ? 7.009 -21.815 11.115 1.00 92.06 185 PHE A N 1
ATOM 1439 C CA . PHE A 1 185 ? 6.417 -22.055 9.800 1.00 92.06 185 PHE A CA 1
ATOM 1440 C C . PHE A 1 185 ? 7.145 -23.199 9.096 1.00 92.06 185 PHE A C 1
ATOM 1442 O O . PHE A 1 185 ? 8.353 -23.126 8.897 1.00 92.06 185 PHE A O 1
ATOM 1449 N N . CYS A 1 186 ? 6.416 -24.259 8.736 1.00 86.56 186 CYS A N 1
ATOM 1450 C CA . CYS A 1 186 ? 6.954 -25.424 8.014 1.00 86.56 186 CYS A CA 1
ATOM 1451 C C . CYS A 1 186 ? 8.228 -26.039 8.634 1.00 86.56 186 CYS A C 1
ATOM 1453 O O . CYS A 1 186 ? 9.091 -26.522 7.917 1.00 86.56 186 CYS A O 1
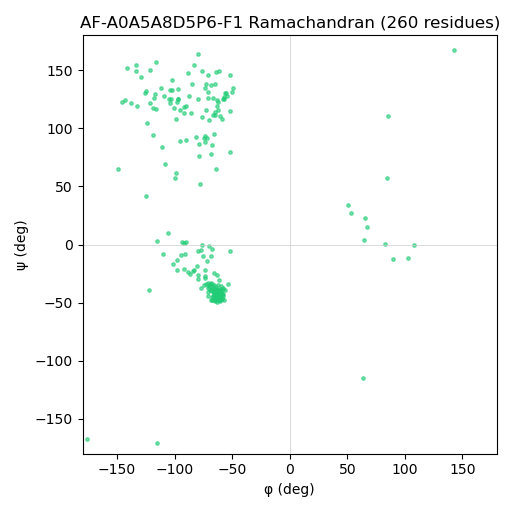ATOM 1455 N N . GLY A 1 187 ? 8.351 -26.023 9.967 1.00 84.25 187 GLY A N 1
ATOM 1456 C CA . GLY A 1 187 ? 9.528 -26.539 10.685 1.00 84.25 187 GLY A CA 1
ATOM 1457 C C . GLY A 1 187 ? 10.639 -25.509 10.923 1.00 84.25 187 GLY A C 1
ATOM 1458 O O . GLY A 1 187 ? 11.489 -25.732 11.782 1.00 84.25 187 GLY A O 1
ATOM 1459 N N . HIS A 1 188 ? 10.588 -24.348 10.268 1.00 88.94 188 HIS A N 1
ATOM 1460 C CA . HIS A 1 188 ? 11.512 -23.240 10.505 1.00 88.94 188 HIS A CA 1
ATOM 1461 C C . HIS A 1 188 ? 10.995 -22.330 11.616 1.00 88.94 188 HIS A C 1
ATOM 1463 O O . HIS A 1 188 ? 9.787 -22.152 11.797 1.00 88.94 188 HIS A O 1
ATOM 1469 N N . THR A 1 189 ? 11.922 -21.745 12.371 1.00 92.94 189 THR A N 1
ATOM 1470 C CA . THR A 1 189 ? 11.617 -20.812 13.458 1.00 92.94 189 THR A CA 1
ATOM 1471 C C . THR A 1 189 ? 12.246 -19.466 13.147 1.00 92.94 189 THR A C 1
ATOM 1473 O O . THR A 1 189 ? 13.465 -19.365 13.076 1.00 92.94 189 THR A O 1
ATOM 1476 N N . PHE A 1 190 ? 11.410 -18.443 12.997 1.00 94.75 190 PHE A N 1
ATOM 1477 C CA . PHE A 1 190 ? 11.814 -17.082 12.666 1.00 94.75 190 PHE A CA 1
ATOM 1478 C C . PHE A 1 190 ? 11.716 -16.185 13.896 1.00 94.75 190 PHE A C 1
ATOM 1480 O O . PHE A 1 190 ? 10.665 -16.078 14.542 1.00 94.75 190 PHE A O 1
ATOM 1487 N N . ARG A 1 191 ? 12.829 -15.532 14.214 1.00 95.38 191 ARG A N 1
ATOM 1488 C CA . ARG A 1 191 ? 12.996 -14.597 15.322 1.00 95.38 191 ARG A CA 1
ATOM 1489 C C . ARG A 1 191 ? 13.298 -13.206 14.794 1.00 95.38 191 ARG A C 1
ATOM 1491 O O . ARG A 1 191 ? 13.761 -13.009 13.673 1.00 95.38 191 ARG A O 1
ATOM 1498 N N . ARG A 1 192 ? 13.001 -12.206 15.623 1.00 94.94 192 ARG A N 1
ATOM 1499 C CA . ARG A 1 192 ? 13.283 -10.811 15.290 1.00 94.94 192 ARG A CA 1
ATOM 1500 C C . ARG A 1 192 ? 14.777 -10.634 14.999 1.00 94.94 192 ARG A C 1
ATOM 1502 O O . ARG A 1 192 ? 15.596 -10.921 15.864 1.00 94.94 192 ARG A O 1
ATOM 1509 N N . GLY A 1 193 ? 15.091 -10.093 13.827 1.00 92.38 193 GLY A N 1
ATOM 1510 C CA . GLY A 1 193 ? 16.456 -9.897 13.339 1.00 92.38 193 GLY A CA 1
ATOM 1511 C C . GLY A 1 193 ? 16.902 -10.928 12.301 1.00 92.38 193 GLY A C 1
ATOM 1512 O O . GLY A 1 193 ? 17.909 -10.690 11.641 1.00 92.38 193 GLY A O 1
ATOM 1513 N N . ASP A 1 194 ? 16.155 -12.017 12.105 1.00 94.12 194 ASP A N 1
ATOM 1514 C CA . ASP A 1 194 ? 16.505 -13.034 11.113 1.00 94.12 194 ASP A CA 1
ATOM 1515 C C . ASP A 1 194 ? 16.355 -12.480 9.692 1.00 94.12 194 ASP A C 1
ATOM 1517 O O . ASP A 1 194 ? 15.371 -11.807 9.370 1.00 94.12 194 ASP A O 1
ATOM 1521 N N . SER A 1 195 ? 17.318 -12.785 8.821 1.00 93.12 195 SER A N 1
ATOM 1522 C CA . SER A 1 195 ? 17.220 -12.452 7.402 1.00 93.12 195 SER A CA 1
ATOM 1523 C C . SER A 1 195 ? 16.331 -13.474 6.697 1.00 93.12 195 SER A C 1
ATOM 1525 O O . SER A 1 195 ? 16.556 -14.682 6.789 1.00 93.12 195 SER A O 1
ATOM 1527 N N . VAL A 1 196 ? 15.298 -12.988 6.014 1.00 94.50 196 VAL A N 1
ATOM 1528 C CA . VAL A 1 196 ? 14.243 -13.807 5.417 1.00 94.50 196 VAL A CA 1
ATOM 1529 C C . VAL A 1 196 ? 13.950 -13.372 3.991 1.00 94.50 196 VAL A C 1
ATOM 1531 O O . VAL A 1 196 ? 14.132 -12.209 3.635 1.00 94.50 196 VAL A O 1
ATOM 1534 N N . VAL A 1 197 ? 13.446 -14.300 3.187 1.00 93.94 197 VAL A N 1
ATOM 1535 C CA . VAL A 1 197 ? 12.918 -14.026 1.850 1.00 93.94 197 VAL A CA 1
ATOM 1536 C C . VAL A 1 197 ? 11.467 -14.480 1.818 1.00 93.94 197 VAL A C 1
ATOM 1538 O O . VAL A 1 197 ? 11.164 -15.640 2.106 1.00 93.94 197 VAL A O 1
ATOM 1541 N N . ALA A 1 198 ? 10.563 -13.552 1.511 1.00 92.38 198 ALA A N 1
ATOM 1542 C CA . ALA A 1 198 ? 9.158 -13.858 1.291 1.00 92.38 198 ALA A CA 1
ATOM 1543 C C . ALA A 1 198 ? 8.909 -14.033 -0.210 1.00 92.38 198 ALA A C 1
ATOM 1545 O O . ALA A 1 198 ? 9.052 -13.084 -0.974 1.00 92.38 198 ALA A O 1
ATOM 1546 N N . LEU A 1 199 ? 8.528 -15.235 -0.626 1.00 91.75 199 LEU A N 1
ATOM 1547 C CA . LEU A 1 199 ? 8.138 -15.554 -1.996 1.00 91.75 199 LEU A CA 1
ATOM 1548 C C . LEU A 1 199 ? 6.613 -15.514 -2.103 1.00 91.75 199 LEU A C 1
ATOM 1550 O O . LEU A 1 199 ? 5.920 -16.193 -1.347 1.00 91.75 199 LEU A O 1
ATOM 1554 N N . SER A 1 200 ? 6.087 -14.730 -3.037 1.00 89.00 200 SER A N 1
ATOM 1555 C CA . SER A 1 200 ? 4.661 -14.719 -3.374 1.00 89.00 200 SER A CA 1
ATOM 1556 C C . SER A 1 200 ? 4.395 -15.713 -4.502 1.00 89.00 200 SER A C 1
ATOM 1558 O O . SER A 1 200 ? 4.803 -15.471 -5.633 1.00 89.00 200 SER A O 1
ATOM 1560 N N . GLU A 1 201 ? 3.664 -16.794 -4.223 1.00 81.50 201 GLU A N 1
ATOM 1561 C CA . GLU A 1 201 ? 3.286 -17.803 -5.233 1.00 81.50 201 GLU A CA 1
ATOM 1562 C C . GLU A 1 201 ? 2.393 -17.217 -6.337 1.00 81.50 201 GLU A C 1
ATOM 1564 O O . GLU A 1 201 ? 2.386 -17.693 -7.465 1.00 81.50 201 GLU A O 1
ATOM 1569 N N . LEU A 1 202 ? 1.647 -16.148 -6.036 1.00 79.06 202 LEU A N 1
ATOM 1570 C CA . LEU A 1 202 ? 0.762 -15.500 -7.009 1.00 79.06 202 LEU A CA 1
ATOM 1571 C C . LEU A 1 202 ? 1.523 -14.673 -8.049 1.00 79.06 202 LEU A C 1
ATOM 1573 O O . LEU A 1 202 ? 1.079 -14.565 -9.187 1.00 79.06 202 LEU A O 1
ATOM 1577 N N . THR A 1 203 ? 2.627 -14.041 -7.647 1.00 82.06 203 THR A N 1
ATOM 1578 C CA . THR A 1 203 ? 3.399 -13.129 -8.510 1.00 82.06 203 THR A CA 1
ATOM 1579 C C . THR A 1 203 ? 4.757 -13.695 -8.911 1.00 82.06 203 THR A C 1
ATOM 1581 O O . THR A 1 203 ? 5.433 -13.082 -9.730 1.00 82.06 203 THR A O 1
ATOM 1584 N N . ALA A 1 204 ? 5.166 -14.826 -8.326 1.00 82.62 204 ALA A N 1
ATOM 1585 C CA . ALA A 1 204 ? 6.501 -15.416 -8.434 1.00 82.62 204 ALA A CA 1
ATOM 1586 C C . ALA A 1 204 ? 7.642 -14.436 -8.086 1.00 82.62 204 ALA A C 1
ATOM 1588 O O . ALA A 1 204 ? 8.756 -14.561 -8.586 1.00 82.62 204 ALA A O 1
ATOM 1589 N N . GLN A 1 205 ? 7.359 -13.436 -7.244 1.00 86.69 205 GLN A N 1
ATOM 1590 C CA . GLN A 1 205 ? 8.332 -12.426 -6.826 1.00 86.69 205 GLN A CA 1
ATOM 1591 C C . GLN A 1 205 ? 8.854 -12.703 -5.421 1.00 86.69 205 GLN A C 1
ATOM 1593 O O . GLN A 1 205 ? 8.094 -13.078 -4.522 1.00 86.69 205 GLN A O 1
ATOM 1598 N N . GLU A 1 206 ? 10.149 -12.455 -5.247 1.00 91.12 206 GLU A N 1
ATOM 1599 C CA . GLU A 1 206 ? 10.864 -12.591 -3.985 1.00 91.12 206 GLU A CA 1
ATOM 1600 C C . GLU A 1 206 ? 11.104 -11.230 -3.338 1.00 91.12 206 GLU A C 1
ATOM 1602 O O . GLU A 1 206 ? 11.580 -10.285 -3.966 1.00 91.12 206 GLU A O 1
ATOM 1607 N N . PHE A 1 207 ? 10.801 -11.153 -2.047 1.00 91.62 207 PHE A N 1
ATOM 1608 C CA . PHE A 1 207 ? 10.969 -9.961 -1.232 1.00 91.62 207 PHE A CA 1
ATOM 1609 C C . PHE A 1 207 ? 11.959 -10.271 -0.101 1.00 91.62 207 PHE A C 1
ATOM 1611 O O . PHE A 1 207 ? 11.554 -10.824 0.930 1.00 91.62 207 PHE A O 1
ATOM 1618 N N . PRO A 1 208 ? 13.259 -9.971 -0.280 1.00 93.56 208 PRO A N 1
ATOM 1619 C CA . PRO A 1 208 ? 14.250 -10.143 0.775 1.00 93.56 208 PRO A CA 1
ATOM 1620 C C . PRO A 1 208 ? 14.049 -9.090 1.868 1.00 93.56 208 PRO A C 1
ATOM 1622 O O . PRO A 1 208 ? 13.689 -7.951 1.585 1.00 93.56 208 PRO A O 1
ATOM 1625 N N . GLY A 1 209 ? 14.305 -9.443 3.124 1.00 94.25 209 GLY A N 1
ATOM 1626 C CA . GLY A 1 209 ? 14.176 -8.516 4.242 1.00 94.25 209 GLY A CA 1
ATOM 1627 C C . GLY A 1 209 ? 14.617 -9.096 5.582 1.00 94.25 209 GLY A C 1
ATOM 1628 O O . GLY A 1 209 ? 15.259 -10.144 5.660 1.00 94.25 209 GLY A O 1
ATOM 1629 N N . VAL A 1 210 ? 14.276 -8.388 6.655 1.00 95.81 210 VAL A N 1
ATOM 1630 C CA . VAL A 1 210 ? 14.572 -8.773 8.040 1.00 95.81 210 VAL A CA 1
ATOM 1631 C C . VAL A 1 210 ? 13.270 -8.979 8.801 1.00 95.81 210 VAL A C 1
ATOM 1633 O O . VAL A 1 210 ? 12.417 -8.091 8.849 1.00 95.81 210 VAL A O 1
ATOM 1636 N N . PHE A 1 211 ? 13.107 -10.141 9.425 1.00 96.12 211 PHE A N 1
ATOM 1637 C CA . PHE A 1 211 ? 11.931 -10.451 10.223 1.00 96.12 211 PHE A CA 1
ATOM 1638 C C . PHE A 1 211 ? 11.889 -9.564 11.471 1.00 96.12 211 PHE A C 1
ATOM 1640 O O . PHE A 1 211 ? 12.841 -9.502 12.248 1.00 96.12 211 PHE A O 1
ATOM 1647 N N . MET A 1 212 ? 10.780 -8.860 11.689 1.00 95.12 212 MET A N 1
ATOM 1648 C CA . MET A 1 212 ? 10.631 -7.950 12.828 1.00 95.12 212 MET A CA 1
ATOM 1649 C C . MET A 1 212 ? 9.873 -8.565 14.007 1.00 95.12 212 MET A C 1
ATOM 1651 O O . MET A 1 212 ? 10.013 -8.085 15.133 1.00 95.12 212 MET A O 1
ATOM 1655 N N . GLY A 1 213 ? 9.077 -9.601 13.760 1.00 93.81 213 GLY A N 1
ATOM 1656 C CA . GLY A 1 213 ? 8.186 -10.215 14.741 1.00 93.81 213 GLY A CA 1
ATOM 1657 C C . GLY A 1 213 ? 6.873 -10.662 14.104 1.00 93.81 213 GLY A C 1
ATOM 1658 O O . GLY A 1 213 ? 6.550 -10.279 12.976 1.00 93.81 213 GLY A O 1
ATOM 1659 N N . ALA A 1 214 ? 6.103 -11.456 14.839 1.00 94.19 214 ALA A N 1
ATOM 1660 C CA . ALA A 1 214 ? 4.763 -11.873 14.444 1.00 94.19 214 ALA A CA 1
ATOM 1661 C C . ALA A 1 214 ? 3.779 -11.722 15.604 1.00 94.19 214 ALA A C 1
ATOM 1663 O O . ALA A 1 214 ? 4.140 -11.852 16.770 1.00 94.19 214 ALA A O 1
ATOM 1664 N N . ASN A 1 215 ? 2.523 -11.453 15.265 1.00 92.81 215 ASN A N 1
ATOM 1665 C CA . ASN A 1 215 ? 1.387 -11.536 16.173 1.00 92.81 215 ASN A CA 1
ATOM 1666 C C . ASN A 1 215 ? 0.429 -12.641 15.688 1.00 92.81 215 ASN A C 1
ATOM 1668 O O . ASN A 1 215 ? 0.763 -13.410 14.794 1.00 92.81 215 ASN A O 1
ATOM 1672 N N . SER A 1 216 ? -0.766 -12.749 16.270 1.00 89.06 216 SER A N 1
ATOM 1673 C CA . SER A 1 216 ? -1.744 -13.787 15.909 1.00 89.06 216 SER A CA 1
ATOM 1674 C C . SER A 1 216 ? -2.354 -13.647 14.505 1.00 89.06 216 SER A C 1
ATOM 1676 O O . SER A 1 216 ? -3.036 -14.569 14.056 1.00 89.06 216 SER A O 1
ATOM 1678 N N . VAL A 1 217 ? -2.130 -12.527 13.812 1.00 91.25 217 VAL A N 1
ATOM 1679 C CA . VAL A 1 217 ? -2.779 -12.170 12.538 1.00 91.25 217 VAL A CA 1
ATOM 1680 C C . VAL A 1 217 ? -1.763 -11.939 11.416 1.00 91.25 217 VAL A C 1
ATOM 1682 O O . VAL A 1 217 ? -1.989 -12.345 10.273 1.00 91.25 217 VAL A O 1
ATOM 1685 N N . GLU A 1 218 ? -0.637 -11.304 11.723 1.00 94.69 218 GLU A N 1
ATOM 1686 C CA . GLU A 1 218 ? 0.361 -10.840 10.768 1.00 94.69 218 GLU A CA 1
ATOM 1687 C C . GLU A 1 218 ? 1.800 -11.018 11.272 1.00 94.69 218 GLU A C 1
ATOM 1689 O O . GLU A 1 218 ? 2.089 -10.978 12.469 1.00 94.69 218 GLU A O 1
ATOM 1694 N N . ALA A 1 219 ? 2.711 -11.189 10.319 1.00 94.19 219 ALA A N 1
ATOM 1695 C CA . ALA A 1 219 ? 4.154 -11.171 10.492 1.00 94.19 219 ALA A CA 1
ATOM 1696 C C . ALA A 1 219 ? 4.738 -9.931 9.802 1.00 94.19 219 ALA A C 1
ATOM 1698 O O . ALA A 1 219 ? 4.367 -9.604 8.674 1.00 94.19 219 ALA A O 1
ATOM 1699 N N . GLY A 1 220 ? 5.640 -9.227 10.480 1.00 94.94 220 GLY A N 1
ATOM 1700 C CA . GLY A 1 220 ? 6.296 -8.031 9.958 1.00 94.94 220 GLY A CA 1
ATOM 1701 C C . GLY A 1 220 ? 7.667 -8.345 9.368 1.00 94.94 220 GLY A C 1
ATOM 1702 O O . GLY A 1 220 ? 8.482 -8.999 10.019 1.00 94.94 220 GLY A O 1
ATOM 1703 N N . ILE A 1 221 ? 7.945 -7.816 8.179 1.00 95.75 221 ILE A N 1
ATOM 1704 C CA . ILE A 1 221 ? 9.261 -7.864 7.532 1.00 95.75 221 ILE A CA 1
ATOM 1705 C C . ILE A 1 221 ? 9.693 -6.436 7.202 1.00 95.75 221 ILE A C 1
ATOM 1707 O O . ILE A 1 221 ? 8.913 -5.651 6.667 1.00 95.75 221 ILE A O 1
ATOM 1711 N N . LEU A 1 222 ? 10.930 -6.091 7.539 1.00 95.94 222 LEU A N 1
ATOM 1712 C CA . LEU A 1 222 ? 11.568 -4.849 7.124 1.00 95.94 222 LEU A CA 1
ATOM 1713 C C . LEU A 1 222 ? 12.301 -5.090 5.805 1.00 95.94 222 LEU A C 1
ATOM 1715 O O . LEU A 1 222 ? 13.196 -5.932 5.748 1.00 95.94 222 LEU A O 1
ATOM 1719 N N . LEU A 1 223 ? 11.905 -4.375 4.760 1.00 94.69 223 LEU A N 1
ATOM 1720 C CA . LEU A 1 223 ? 12.528 -4.453 3.444 1.00 94.69 223 LEU A CA 1
ATOM 1721 C C . LEU A 1 223 ? 13.828 -3.618 3.394 1.00 94.69 223 LEU A C 1
ATOM 1723 O O . LEU A 1 223 ? 14.058 -2.783 4.276 1.00 94.69 223 LEU A O 1
ATOM 1727 N N . PRO A 1 224 ? 14.700 -3.820 2.385 1.00 91.25 224 PRO A N 1
ATOM 1728 C CA . PRO A 1 224 ? 15.994 -3.139 2.288 1.00 91.25 224 PRO A CA 1
ATOM 1729 C C . PRO A 1 224 ? 15.868 -1.626 2.074 1.00 91.25 224 PRO A C 1
ATOM 1731 O O . PRO A 1 224 ? 16.767 -0.873 2.433 1.00 91.25 224 PRO A O 1
ATOM 1734 N N . ASP A 1 225 ? 14.741 -1.182 1.519 1.00 91.19 225 ASP A N 1
ATOM 1735 C CA . ASP A 1 225 ? 14.378 0.227 1.346 1.00 91.19 225 ASP A CA 1
ATOM 1736 C C . ASP A 1 225 ? 13.903 0.895 2.656 1.00 91.19 225 ASP A C 1
ATOM 1738 O O . ASP A 1 225 ? 13.578 2.081 2.674 1.00 91.19 225 ASP A O 1
ATOM 1742 N N . GLY A 1 226 ? 13.860 0.145 3.764 1.00 89.75 226 GLY A N 1
ATOM 1743 C CA . GLY A 1 226 ? 13.394 0.604 5.071 1.00 89.75 226 GLY A CA 1
ATOM 1744 C C . GLY A 1 226 ? 11.874 0.559 5.244 1.00 89.75 226 GLY A C 1
ATOM 1745 O O . GLY A 1 226 ? 11.370 0.898 6.321 1.00 89.75 226 GLY A O 1
ATOM 1746 N N . THR A 1 227 ? 11.125 0.121 4.231 1.00 93.38 227 THR A N 1
ATOM 1747 C CA . THR A 1 227 ? 9.671 -0.009 4.325 1.00 93.38 227 THR A CA 1
ATOM 1748 C C . THR A 1 227 ? 9.276 -1.250 5.126 1.00 93.38 227 THR A C 1
ATOM 1750 O O . THR A 1 227 ? 9.977 -2.263 5.184 1.00 93.38 227 THR A O 1
ATOM 1753 N N . ARG A 1 228 ? 8.129 -1.170 5.809 1.00 93.31 228 ARG A N 1
ATOM 1754 C CA . ARG A 1 228 ? 7.598 -2.271 6.624 1.00 93.31 228 ARG A CA 1
ATOM 1755 C C . ARG A 1 228 ? 6.537 -3.028 5.838 1.00 93.31 228 ARG A C 1
ATOM 1757 O O . ARG A 1 228 ? 5.418 -2.543 5.687 1.00 93.31 228 ARG A O 1
ATOM 1764 N N . CYS A 1 229 ? 6.871 -4.236 5.408 1.00 92.50 229 CYS A N 1
ATOM 1765 C CA . CYS A 1 229 ? 5.937 -5.170 4.802 1.00 92.50 229 CYS A CA 1
ATOM 1766 C C . CYS A 1 229 ? 5.196 -5.970 5.885 1.00 92.50 229 CYS A C 1
ATOM 1768 O O . CYS A 1 229 ? 5.786 -6.399 6.881 1.00 92.50 229 CYS A O 1
ATOM 1770 N N . ARG A 1 230 ? 3.886 -6.169 5.700 1.00 94.00 230 ARG A N 1
ATOM 1771 C CA . ARG A 1 230 ? 3.040 -6.965 6.598 1.00 94.00 230 ARG A CA 1
ATOM 1772 C C . ARG A 1 230 ? 2.504 -8.179 5.856 1.00 94.00 230 ARG A C 1
ATOM 1774 O O . ARG A 1 230 ? 1.734 -8.048 4.908 1.00 94.00 230 ARG A O 1
ATOM 1781 N N . LEU A 1 231 ? 2.887 -9.362 6.314 1.00 92.44 231 LEU A N 1
ATOM 1782 C CA . LEU A 1 231 ? 2.421 -10.633 5.784 1.00 92.44 231 LEU A CA 1
ATOM 1783 C C . LEU A 1 231 ? 1.284 -11.166 6.646 1.00 92.44 231 LEU A C 1
ATOM 1785 O O . LEU A 1 231 ? 1.460 -11.405 7.836 1.00 92.44 231 LEU A O 1
ATOM 1789 N N . ARG A 1 232 ? 0.119 -11.419 6.052 1.00 92.62 232 ARG A N 1
ATOM 1790 C CA . ARG A 1 232 ? -0.977 -12.083 6.769 1.00 92.62 232 ARG A CA 1
ATOM 1791 C C . ARG A 1 232 ? -0.643 -13.554 7.006 1.00 92.62 232 ARG A C 1
ATOM 1793 O O . ARG A 1 232 ? -0.315 -14.265 6.057 1.00 92.62 232 ARG A O 1
ATOM 1800 N N . LEU A 1 233 ? -0.815 -14.041 8.237 1.00 90.31 233 LEU A N 1
ATOM 1801 C CA . LEU A 1 233 ? -0.571 -15.452 8.564 1.00 90.31 233 LEU A CA 1
ATOM 1802 C C . LEU A 1 233 ? -1.476 -16.403 7.777 1.00 90.31 233 LEU A C 1
ATOM 1804 O O . LEU A 1 233 ? -1.058 -17.508 7.447 1.00 90.31 233 LEU A O 1
ATOM 1808 N N . ASP A 1 234 ? -2.687 -15.967 7.429 1.00 89.44 234 ASP A N 1
ATOM 1809 C CA . ASP A 1 234 ? -3.590 -16.733 6.565 1.00 89.44 234 ASP A CA 1
ATOM 1810 C C . ASP A 1 234 ? -2.946 -17.032 5.206 1.00 89.44 234 ASP A C 1
ATOM 1812 O O . ASP A 1 234 ? -3.107 -18.121 4.665 1.00 89.44 234 ASP A O 1
ATOM 1816 N N . HIS A 1 235 ? -2.173 -16.091 4.657 1.00 89.06 235 HIS A N 1
ATOM 1817 C CA . HIS A 1 235 ? -1.491 -16.280 3.379 1.00 89.06 235 HIS A CA 1
ATOM 1818 C C . HIS A 1 235 ? -0.314 -17.251 3.497 1.00 89.06 235 HIS A C 1
ATOM 1820 O O . HIS A 1 235 ? -0.096 -18.029 2.571 1.00 89.06 235 HIS A O 1
ATOM 1826 N N . LEU A 1 236 ? 0.381 -17.263 4.638 1.00 88.38 236 LEU A N 1
ATOM 1827 C CA . LEU A 1 236 ? 1.405 -18.269 4.938 1.00 88.38 236 LEU A CA 1
ATOM 1828 C C . LEU A 1 236 ? 0.778 -19.662 5.088 1.00 88.38 236 LEU A C 1
ATOM 1830 O O . LEU A 1 236 ? 1.219 -20.613 4.456 1.00 88.38 236 LEU A O 1
ATOM 1834 N N . ARG A 1 237 ? -0.305 -19.790 5.867 1.00 88.69 237 ARG A N 1
ATOM 1835 C CA . ARG A 1 237 ? -1.024 -21.064 6.070 1.00 88.69 237 ARG A CA 1
ATOM 1836 C C . ARG A 1 237 ? -1.580 -21.635 4.772 1.00 88.69 237 ARG A C 1
ATOM 1838 O O . ARG A 1 237 ? -1.547 -22.839 4.564 1.00 88.69 237 ARG A O 1
ATOM 1845 N N . LEU A 1 238 ? -2.091 -20.782 3.891 1.00 85.25 238 LEU A N 1
ATOM 1846 C CA . LEU A 1 238 ? -2.595 -21.201 2.583 1.00 85.25 238 LEU A CA 1
ATOM 1847 C C . LEU A 1 238 ? -1.472 -21.483 1.572 1.00 85.25 238 LEU A C 1
ATOM 1849 O O . LEU A 1 238 ? -1.765 -21.907 0.458 1.00 85.25 238 LEU A O 1
ATOM 1853 N N . GLY A 1 239 ? -0.208 -21.230 1.928 1.00 82.25 239 GLY A N 1
ATOM 1854 C CA . GLY A 1 239 ? 0.926 -21.358 1.017 1.00 82.25 239 GLY A CA 1
ATOM 1855 C C . GLY A 1 239 ? 0.896 -20.359 -0.136 1.00 82.25 239 GLY A C 1
ATOM 1856 O O . GLY A 1 239 ? 1.496 -20.621 -1.161 1.00 82.25 239 GLY A O 1
ATOM 1857 N N . ARG A 1 240 ? 0.191 -19.228 0.002 1.00 85.44 240 ARG A N 1
ATOM 1858 C CA . ARG A 1 240 ? 0.252 -18.124 -0.977 1.00 85.44 240 ARG A CA 1
ATOM 1859 C C . ARG A 1 240 ? 1.556 -17.353 -0.874 1.00 85.44 240 ARG A C 1
ATOM 1861 O O . ARG A 1 240 ? 1.984 -16.719 -1.832 1.00 85.44 240 ARG A O 1
ATOM 1868 N N . ILE A 1 241 ? 2.111 -17.337 0.330 1.00 90.00 241 ILE A N 1
ATOM 1869 C CA . ILE A 1 241 ? 3.393 -16.729 0.629 1.00 90.00 241 ILE A CA 1
ATOM 1870 C C . ILE A 1 241 ? 4.229 -17.808 1.301 1.00 90.00 241 ILE A C 1
ATOM 1872 O O . ILE A 1 241 ? 3.756 -18.460 2.234 1.00 90.00 241 ILE A O 1
ATOM 1876 N N . ILE A 1 242 ? 5.450 -17.995 0.822 1.00 90.44 242 ILE A N 1
ATOM 1877 C CA . ILE A 1 242 ? 6.431 -18.897 1.415 1.00 90.44 242 ILE A CA 1
ATOM 1878 C C . ILE A 1 242 ? 7.515 -18.036 2.044 1.00 90.44 242 ILE A C 1
ATOM 1880 O O . ILE A 1 242 ? 8.060 -17.143 1.400 1.00 90.44 242 ILE A O 1
ATOM 1884 N N . LEU A 1 243 ? 7.811 -18.291 3.315 1.00 91.56 243 LEU A N 1
ATOM 1885 C CA . LEU A 1 243 ? 8.888 -17.619 4.029 1.00 91.56 243 LEU A CA 1
ATOM 1886 C C . LEU A 1 243 ? 10.085 -18.565 4.136 1.00 91.56 243 LEU A C 1
ATOM 1888 O O . LEU A 1 243 ? 9.933 -19.678 4.640 1.00 91.56 243 LEU A O 1
ATOM 1892 N N . LYS A 1 244 ? 11.255 -18.120 3.675 1.00 90.88 244 LYS A N 1
ATOM 1893 C CA . LYS A 1 244 ? 12.523 -18.866 3.719 1.00 90.88 244 LYS A CA 1
ATOM 1894 C C . LYS A 1 244 ? 13.569 -18.077 4.506 1.00 90.88 244 LYS A C 1
ATOM 1896 O O . LYS A 1 244 ? 13.520 -16.845 4.517 1.00 90.88 244 LYS A O 1
ATOM 1901 N N . GLN A 1 245 ? 14.512 -18.757 5.157 1.00 88.75 245 GLN A N 1
ATOM 1902 C CA . GLN A 1 245 ? 15.704 -18.091 5.691 1.00 88.75 245 GLN A CA 1
ATOM 1903 C C . GLN A 1 245 ? 16.645 -17.715 4.542 1.00 88.75 245 GLN A C 1
ATOM 1905 O O . GLN A 1 245 ? 16.842 -18.482 3.600 1.00 88.75 245 GLN A O 1
ATOM 1910 N N . SER A 1 246 ? 17.214 -16.512 4.611 1.00 79.19 246 SER A N 1
ATOM 1911 C CA . SER A 1 246 ? 18.177 -16.037 3.618 1.00 79.19 246 SER A CA 1
ATOM 1912 C C . SER A 1 246 ? 19.442 -16.901 3.683 1.00 79.19 246 SER A C 1
ATOM 1914 O O . SER A 1 246 ? 20.158 -16.873 4.683 1.00 79.19 246 SER A O 1
ATOM 1916 N N . GLY A 1 247 ? 19.687 -17.700 2.640 1.00 66.38 247 GLY A N 1
ATOM 1917 C CA . GLY A 1 247 ? 20.836 -18.610 2.543 1.00 66.38 247 GLY A CA 1
ATOM 1918 C C . GLY A 1 247 ? 20.517 -20.103 2.679 1.00 66.38 247 GLY A C 1
ATOM 1919 O O . GLY A 1 247 ? 21.433 -20.916 2.566 1.00 66.38 247 GLY A O 1
ATOM 1920 N N . GLU A 1 248 ? 19.255 -20.485 2.884 1.00 60.12 248 GLU A N 1
ATOM 1921 C CA . GLU A 1 248 ? 18.844 -21.892 2.863 1.00 60.12 248 GLU A CA 1
ATOM 1922 C C . GLU A 1 248 ? 18.492 -22.322 1.422 1.00 60.12 248 GLU A C 1
ATOM 1924 O O . GLU A 1 248 ? 17.712 -21.629 0.763 1.00 60.12 248 GLU A O 1
ATOM 1929 N N . PRO A 1 249 ? 19.068 -23.419 0.886 1.00 53.59 249 PRO A N 1
ATOM 1930 C CA . PRO A 1 249 ? 18.694 -23.925 -0.433 1.00 53.59 249 PRO A CA 1
ATOM 1931 C C . PRO A 1 249 ? 17.229 -24.383 -0.436 1.00 53.59 249 PRO A C 1
ATOM 1933 O O . PRO A 1 249 ? 16.730 -24.851 0.584 1.00 53.59 249 PRO A O 1
ATOM 1936 N N . ASP A 1 250 ? 16.559 -24.259 -1.587 1.00 52.91 250 ASP A N 1
ATOM 1937 C CA . ASP A 1 250 ? 15.136 -24.557 -1.822 1.00 52.91 250 ASP A CA 1
ATOM 1938 C C . ASP A 1 250 ? 14.696 -25.963 -1.362 1.00 52.91 250 ASP A C 1
ATOM 1940 O O . ASP A 1 250 ? 14.535 -26.888 -2.156 1.00 52.91 250 ASP A O 1
ATOM 1944 N N . ALA A 1 251 ? 14.458 -26.134 -0.062 1.00 47.31 251 ALA A N 1
ATOM 1945 C CA . ALA A 1 251 ? 14.032 -27.404 0.526 1.00 47.31 251 ALA A CA 1
ATOM 1946 C C . ALA A 1 251 ? 12.502 -27.556 0.586 1.00 47.31 251 ALA A C 1
ATOM 1948 O O . ALA A 1 251 ? 11.998 -28.642 0.864 1.00 47.31 251 ALA A O 1
ATOM 1949 N N . VAL A 1 252 ? 11.738 -26.502 0.274 1.00 51.12 252 VAL A N 1
ATOM 1950 C CA . VAL A 1 252 ? 10.272 -26.572 0.150 1.00 51.12 252 VAL A CA 1
ATOM 1951 C C . VAL A 1 252 ? 9.895 -26.675 -1.324 1.00 51.12 252 VAL A C 1
ATOM 1953 O O . VAL A 1 252 ? 9.161 -25.857 -1.872 1.00 51.12 252 VAL A O 1
ATOM 1956 N N . THR A 1 253 ? 10.415 -27.700 -1.994 1.00 42.47 253 THR A N 1
ATOM 1957 C CA . THR A 1 253 ? 9.845 -28.156 -3.259 1.00 42.47 253 THR A CA 1
ATOM 1958 C C . THR A 1 253 ? 8.540 -28.872 -2.915 1.00 42.47 253 THR A C 1
ATOM 1960 O O . THR A 1 253 ? 8.513 -30.066 -2.616 1.00 42.47 253 THR A O 1
ATOM 1963 N N . ARG A 1 254 ? 7.414 -28.150 -2.956 1.00 43.50 254 ARG A N 1
ATOM 1964 C CA . ARG A 1 254 ? 6.177 -28.832 -3.350 1.00 43.50 254 ARG A CA 1
ATOM 1965 C C . ARG A 1 254 ? 6.471 -29.435 -4.728 1.00 43.50 254 ARG A C 1
ATOM 1967 O O . ARG A 1 254 ? 6.994 -28.708 -5.574 1.00 43.50 254 ARG A O 1
ATOM 1974 N N . PRO A 1 255 ? 6.192 -30.723 -4.982 1.00 37.19 255 PRO A N 1
ATOM 1975 C CA . PRO A 1 255 ? 6.199 -31.209 -6.348 1.00 37.19 255 PRO A CA 1
ATOM 1976 C C . PRO A 1 255 ? 5.162 -30.377 -7.104 1.00 37.19 255 PRO A C 1
ATOM 1978 O O . PRO A 1 255 ? 3.963 -30.482 -6.847 1.00 37.19 255 PRO A O 1
ATOM 1981 N N . LEU A 1 256 ? 5.634 -29.484 -7.975 1.00 39.97 256 LEU A N 1
ATOM 1982 C CA . LEU A 1 256 ? 4.782 -28.831 -8.955 1.00 39.97 256 LEU A CA 1
ATOM 1983 C C . LEU A 1 256 ? 4.082 -29.956 -9.728 1.00 39.97 256 LEU A C 1
ATOM 1985 O O . LEU A 1 256 ? 4.778 -30.854 -10.218 1.00 39.97 256 LEU A O 1
ATOM 1989 N N . PRO A 1 257 ? 2.746 -29.956 -9.865 1.00 37.75 257 PRO A N 1
ATOM 1990 C CA . PRO A 1 257 ? 2.115 -30.764 -10.886 1.00 37.75 257 PRO A CA 1
ATOM 1991 C C . PRO A 1 257 ? 2.508 -30.158 -12.238 1.00 37.75 257 PRO A C 1
ATOM 1993 O O . PRO A 1 257 ? 1.807 -29.329 -12.807 1.00 37.75 257 PRO A O 1
ATOM 1996 N N . LEU A 1 258 ? 3.668 -30.566 -12.754 1.00 42.16 258 LEU A N 1
ATOM 1997 C CA . LEU A 1 258 ? 3.979 -30.503 -14.176 1.00 42.16 258 LEU A CA 1
ATOM 1998 C C . LEU A 1 258 ? 3.073 -31.520 -14.876 1.00 42.16 258 LEU A C 1
ATOM 2000 O O . LEU A 1 258 ? 3.481 -32.633 -15.194 1.00 42.16 258 LEU A O 1
ATOM 2004 N N . ALA A 1 259 ? 1.811 -31.153 -15.067 1.00 43.25 259 ALA A N 1
ATOM 2005 C CA . ALA A 1 259 ? 0.900 -31.865 -15.942 1.00 43.25 259 ALA A CA 1
ATOM 2006 C C . ALA A 1 259 ? -0.003 -30.859 -16.662 1.00 43.25 259 ALA A C 1
ATOM 2008 O O . ALA A 1 259 ? -0.717 -30.086 -16.030 1.00 43.25 259 ALA A O 1
ATOM 2009 N N . SER A 1 260 ? 0.015 -30.944 -17.995 1.00 39.78 260 SER A N 1
ATOM 2010 C CA . SER A 1 260 ? -0.828 -30.253 -18.985 1.00 39.78 260 SER A CA 1
ATOM 2011 C C . SER A 1 260 ? -0.422 -28.841 -19.443 1.00 39.78 260 SER A C 1
ATOM 2013 O O . SER A 1 260 ? -1.209 -27.904 -19.450 1.00 39.78 260 SER A O 1
ATOM 2015 N N . LEU A 1 261 ? 0.795 -28.728 -19.979 1.00 35.56 261 LEU A N 1
ATOM 2016 C CA . LEU A 1 261 ? 0.986 -28.024 -21.253 1.00 35.56 261 LEU A CA 1
ATOM 2017 C C . LEU A 1 261 ? 1.366 -29.082 -22.297 1.00 35.56 261 LEU A C 1
ATOM 2019 O O . LEU A 1 261 ? 2.540 -29.377 -22.510 1.00 35.56 261 LEU A O 1
ATOM 2023 N N . ALA A 1 262 ? 0.333 -29.709 -22.854 1.00 37.84 262 ALA A N 1
ATOM 2024 C CA . ALA A 1 262 ? 0.339 -30.445 -24.112 1.00 37.84 262 ALA A CA 1
ATOM 2025 C C . ALA A 1 262 ? -0.857 -29.940 -24.922 1.00 37.84 262 ALA A C 1
ATOM 2027 O O . ALA A 1 262 ? -1.914 -29.717 -24.285 1.00 37.84 262 ALA A O 1
#

Foldseek 3Di:
DDDDDPPPPDDDDDPVNVVVQVVCVVV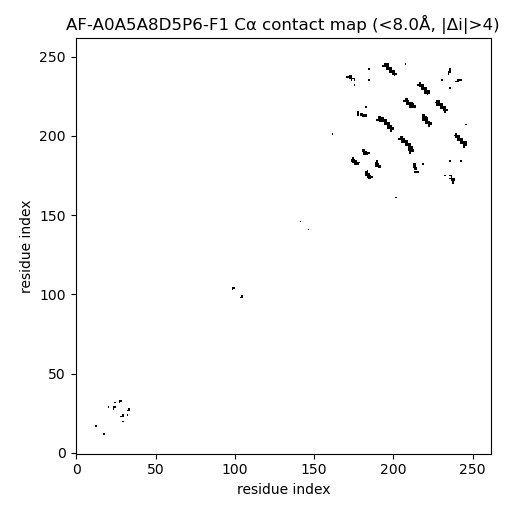CNRPVSVVVVVVVVVVVVVVVVVVVVVVVVVVVVVVVVVVVVVVVVVVVVVVVVVVVVVVVVVVVVVVVVVCVVVVVDDDPPVVVVVVVVVVVVVVVPDPDDDDDPVPPPPPPPPPPVNVVVVVVVVVVVLVVLVVVLVVPQPQPFWDWDFDFFWIDTNNDIADFQFWKWKAAPSVRDIFTFTWHTDDPFWTWTQGPVRDIDIHGVVCRRSVRIPMDGVPDPPPPPPPDPPDDPD

pLDDT: mean 77.67, std 19.32, range [35.56, 96.12]

Mean predicted aligned error: 21.75 Å

Radius of gyration: 39.6 Å; Cα contacts (8 Å, |Δi|>4): 188; chains: 1; bounding box: 78×72×140 Å

Sequence (262 aa):
MAAASDATDEPQDTVESLEAERTLIEQGTHPTLRARARVFEHERQARADKADLERQWKVKVANEMAQAEINAAAQAFDASIASATSKLLKELDSRLAEIRASGKGAPTRGAFRALRSKVKEANDASASGIPDPTLFPLRHCLERDEVMDDMRQVVKDWRSTAERFRQETTPQLLPTRVEGQILHFCGHTFRRGDSVVALSELTAQEFPGVFMGANSVEAGILLPDGTRCRLRLDHLRLGRIILKQSGEPDAVTRPLPLASLA

Solvent-accessible surface area (backbone atoms only — not comparable to full-atom values): 15618 Å² total; per-residue (Å²): 137,84,81,82,80,85,76,82,79,73,82,78,85,44,73,68,58,54,51,52,50,49,53,32,50,76,68,62,67,28,66,70,58,48,54,50,50,54,51,52,52,51,53,49,48,54,52,50,56,50,51,52,51,52,50,53,50,52,52,51,54,52,53,53,50,53,52,49,51,53,52,50,52,50,53,54,50,53,52,49,49,54,51,52,51,52,50,53,51,52,51,49,52,51,52,51,49,50,44,60,70,66,64,75,66,71,85,57,89,66,64,65,63,69,53,61,70,62,45,72,78,59,64,87,79,64,93,69,82,84,80,66,88,90,70,73,76,87,73,75,71,71,50,71,65,57,54,51,49,51,51,51,48,54,52,50,51,54,49,51,53,54,49,50,54,56,70,74,48,73,84,74,61,44,61,67,51,66,61,78,46,31,36,36,46,80,89,44,78,48,44,62,71,39,50,29,31,42,33,30,66,86,74,76,46,77,47,59,32,30,29,64,33,29,53,100,57,38,33,37,31,36,34,89,89,70,48,77,48,75,43,49,46,67,39,41,22,67,57,44,31,46,82,42,58,65,88,62,76,88,79,82,68,69,82,71,83,89,72,83,95,123

InterPro domains:
  IPR013907 Sds3-like [PF08598] (13-99)